Protein AF-A0A662T9W1-F1 (afdb_monomer)

pLDDT: mean 91.09, std 6.05, range [64.94, 98.31]

Sequence (230 aa):
MIGLEDVKIGMHYILTPDGLLYDAREYETDDEGLKSLIRKEVFKEAIDYRESPHIKLLKKLKLADNEPYTDAGHLTYLPRGALILDLLMDYALNVVRRLDALPVHTSIMYDLNIGPIKEHAKLFGQRMYKVKPAKREFILRYAACFGQFALLRRYYLSETDLPLKIFELADSYRYEQRGEIKGLARVRRFYMPDMHVIAKDLQEAMNEFINLYNVIIEEGAKFGWKYYSL

Foldseek 3Di:
DADPVRDDPPFDWDQDPVRDIDRLVPDDDPDPVSVVVSCCPHVVDDDPDDADVVQVVCVVVVQWDDDPVDDWQPIDGGPNNVVVVVVVVVVLVVLCVVVVADEDDFDQKDWCVDPVNVVVCVVPVPFWDWDDDPPTIMTGAAACVVRVVVVVVPDDDDLVCPQHKYWYQDFHAGNDDNVVRGRNVDGGTGGDTDMDTDHPDPVSVVVSVVVVVVSVCVVCVVVVDDDDDD

Mean predicted aligned error: 6.01 Å

Structure (mmCIF, N/CA/C/O backbone):
data_AF-A0A662T9W1-F1
#
_entry.id   AF-A0A662T9W1-F1
#
loop_
_atom_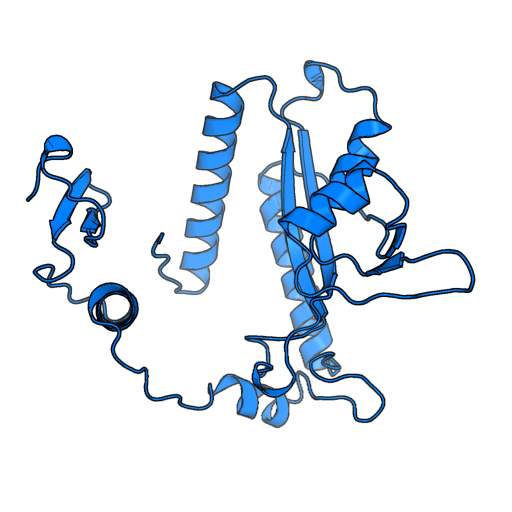site.group_PDB
_atom_site.id
_atom_site.type_symbol
_atom_site.label_atom_id
_atom_site.label_alt_id
_atom_site.label_comp_id
_atom_site.label_asym_id
_atom_site.label_entity_id
_atom_site.label_seq_id
_atom_site.pdbx_PDB_ins_code
_atom_site.Cartn_x
_atom_site.Cartn_y
_atom_site.Cartn_z
_atom_site.occupancy
_atom_site.B_iso_or_equiv
_atom_site.auth_seq_id
_atom_site.auth_comp_id
_atom_site.auth_asym_id
_atom_site.auth_atom_id
_atom_site.pdbx_PDB_model_num
ATOM 1 N N . MET A 1 1 ? 6.298 18.461 29.466 1.00 66.06 1 MET A N 1
ATOM 2 C CA . MET A 1 1 ? 4.883 18.238 29.111 1.00 66.06 1 MET A CA 1
ATOM 3 C C . MET A 1 1 ? 4.312 19.578 28.706 1.00 66.06 1 MET A C 1
ATOM 5 O O . MET A 1 1 ? 4.553 20.544 29.420 1.00 66.06 1 MET A O 1
ATOM 9 N N . ILE A 1 2 ? 3.674 19.640 27.546 1.00 75.25 2 ILE A N 1
ATOM 10 C CA . ILE A 1 2 ? 3.225 20.879 26.902 1.00 75.25 2 ILE A CA 1
ATOM 11 C C . ILE A 1 2 ? 1.699 20.818 26.785 1.00 75.25 2 ILE A C 1
ATOM 13 O O . ILE A 1 2 ? 1.170 19.762 26.437 1.00 75.25 2 ILE A O 1
ATOM 17 N N . GLY A 1 3 ? 0.992 21.906 27.105 1.00 75.19 3 GLY A N 1
ATOM 18 C CA . GLY A 1 3 ? -0.450 22.000 26.854 1.00 75.19 3 GLY A CA 1
ATOM 19 C C . GLY A 1 3 ? -0.741 22.079 25.352 1.00 75.19 3 GLY A C 1
ATOM 20 O O . GLY A 1 3 ? 0.089 22.554 24.579 1.00 75.19 3 GLY A O 1
ATOM 21 N N . LEU A 1 4 ? -1.917 21.634 24.903 1.00 73.75 4 LEU A N 1
ATOM 22 C CA . LEU A 1 4 ? -2.305 21.744 23.483 1.00 73.75 4 LEU A CA 1
ATOM 23 C C . LEU A 1 4 ? -2.363 23.212 23.025 1.00 73.75 4 LEU A C 1
ATOM 25 O O . LEU A 1 4 ? -2.039 23.530 21.883 1.00 73.75 4 LEU A O 1
ATOM 29 N N . GLU A 1 5 ? -2.724 24.107 23.936 1.00 78.81 5 GLU A N 1
A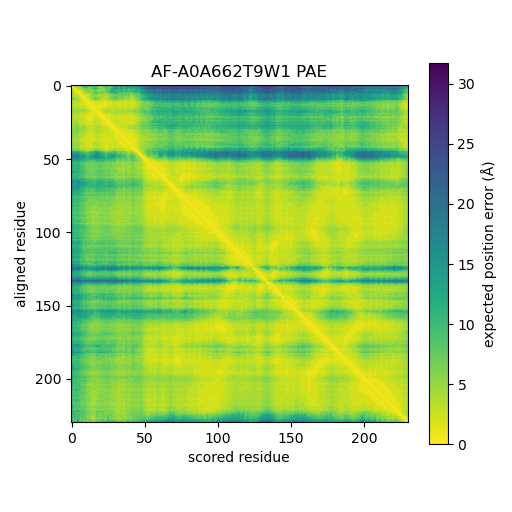TOM 30 C CA . GLU A 1 5 ? -2.716 25.560 23.789 1.00 78.81 5 GLU A CA 1
ATOM 31 C C . GLU A 1 5 ? -1.314 26.167 23.600 1.00 78.81 5 GLU A C 1
ATOM 33 O O . GLU A 1 5 ? -1.192 27.249 23.025 1.00 78.81 5 GLU A O 1
ATOM 38 N N . ASP A 1 6 ? -0.258 25.462 24.013 1.00 80.31 6 ASP A N 1
ATOM 39 C CA . ASP A 1 6 ? 1.137 25.909 23.915 1.00 80.31 6 ASP A CA 1
ATOM 40 C C . ASP A 1 6 ? 1.833 25.415 22.630 1.00 80.31 6 ASP A C 1
ATOM 42 O O . ASP A 1 6 ? 3.029 25.661 22.414 1.00 80.31 6 ASP A O 1
ATOM 46 N N . VAL A 1 7 ? 1.100 24.712 21.758 1.00 85.31 7 VAL A N 1
ATOM 47 C CA . VAL A 1 7 ? 1.609 24.199 20.481 1.00 85.31 7 VAL A CA 1
ATOM 48 C C . VAL A 1 7 ? 1.922 25.352 19.531 1.00 85.31 7 VAL A C 1
ATOM 50 O O . VAL A 1 7 ? 1.064 26.146 19.146 1.00 85.31 7 VAL A O 1
ATOM 53 N N . LYS A 1 8 ? 3.176 25.410 19.086 1.00 86.69 8 LYS A N 1
ATOM 54 C CA . LYS A 1 8 ? 3.671 26.401 18.133 1.00 86.69 8 LYS A CA 1
ATOM 55 C C . LYS A 1 8 ? 3.724 25.806 16.734 1.00 86.69 8 LYS A C 1
ATOM 57 O O . LYS A 1 8 ? 4.324 24.757 16.497 1.00 86.69 8 LYS A O 1
ATOM 62 N N . ILE A 1 9 ? 3.138 26.526 15.782 1.00 84.69 9 ILE A N 1
ATOM 63 C CA . ILE A 1 9 ? 3.178 26.164 14.363 1.00 84.69 9 ILE A CA 1
ATOM 64 C C . ILE A 1 9 ? 4.639 26.106 13.892 1.00 84.69 9 ILE A C 1
ATOM 66 O O . ILE A 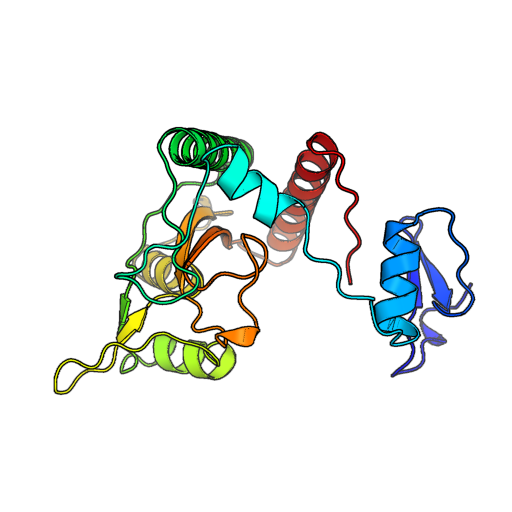1 9 ? 5.424 27.018 14.150 1.00 84.69 9 ILE A O 1
ATOM 70 N N . GLY A 1 10 ? 4.995 25.034 13.183 1.00 84.50 10 GLY A N 1
ATOM 71 C CA . GLY A 1 10 ? 6.345 24.814 12.654 1.00 84.50 10 GLY A CA 1
ATOM 72 C C . GLY A 1 10 ? 7.308 24.110 13.615 1.00 84.50 10 GLY A C 1
ATOM 73 O O . GLY A 1 10 ? 8.461 23.883 13.248 1.00 84.50 10 GLY A O 1
ATOM 74 N N . MET A 1 11 ? 6.857 23.741 14.817 1.00 89.00 11 MET A N 1
ATOM 75 C CA . MET A 1 11 ? 7.597 22.863 15.726 1.00 89.00 11 MET A CA 1
ATOM 76 C C . MET A 1 11 ? 7.122 21.410 15.602 1.00 89.00 11 MET A C 1
ATOM 78 O O . MET A 1 11 ? 6.033 21.142 15.096 1.00 89.00 11 MET A O 1
ATOM 82 N N . HIS A 1 12 ? 7.965 20.474 16.040 1.00 91.69 12 HIS A N 1
ATOM 83 C CA . HIS A 1 12 ? 7.641 19.049 16.074 1.00 91.69 12 HIS A CA 1
ATOM 84 C C . HIS A 1 12 ? 7.395 18.631 17.519 1.00 91.69 12 HIS A C 1
ATOM 86 O O . HIS A 1 12 ? 8.158 19.005 18.410 1.00 91.69 12 HIS A O 1
ATOM 92 N N . TYR A 1 13 ? 6.363 17.823 17.729 1.00 92.94 13 TYR A N 1
ATOM 93 C CA . TYR A 1 13 ? 5.967 17.340 19.043 1.00 92.94 13 TYR A CA 1
ATOM 94 C C . TYR A 1 13 ? 5.806 15.824 19.021 1.00 92.94 13 TYR A C 1
ATOM 96 O O . TYR A 1 13 ? 5.471 15.250 17.986 1.00 92.94 13 TYR A O 1
ATOM 104 N N . ILE A 1 14 ? 6.035 15.186 20.166 1.00 91.38 14 ILE A N 1
ATOM 105 C CA . ILE A 1 14 ? 5.729 13.773 20.388 1.00 91.38 14 ILE A CA 1
ATOM 106 C C . ILE A 1 14 ? 4.477 13.698 21.251 1.00 91.38 14 ILE A C 1
ATOM 108 O O . ILE A 1 14 ? 4.497 14.148 22.396 1.00 91.38 14 ILE A O 1
ATOM 112 N N . LEU A 1 15 ? 3.404 13.138 20.691 1.00 91.12 15 LEU A N 1
ATOM 113 C CA . LEU A 1 15 ? 2.202 12.765 21.428 1.00 91.12 15 LEU A CA 1
ATOM 114 C C . LEU A 1 15 ? 2.298 11.282 21.783 1.00 91.12 15 LEU A C 1
ATOM 116 O O . LEU A 1 15 ? 2.331 10.425 20.897 1.00 91.12 15 LEU A O 1
ATOM 120 N N . THR A 1 16 ? 2.377 10.975 23.069 1.00 88.88 16 THR A N 1
ATOM 121 C CA . THR A 1 16 ? 2.464 9.599 23.555 1.00 88.88 16 THR A CA 1
ATOM 122 C C . THR A 1 16 ? 1.073 8.954 23.661 1.00 88.88 16 THR A C 1
ATOM 124 O O . THR A 1 16 ? 0.064 9.662 23.707 1.00 88.88 16 THR A O 1
ATOM 127 N N . PRO A 1 17 ? 0.975 7.609 23.709 1.00 83.94 17 PRO A N 1
ATOM 128 C CA . PRO A 1 17 ? -0.314 6.911 23.796 1.00 83.94 17 PRO A CA 1
ATOM 129 C C . PRO A 1 17 ? -1.160 7.251 25.033 1.00 83.94 17 PRO A C 1
ATOM 131 O O . PRO A 1 17 ? -2.378 7.117 24.996 1.00 83.94 17 PRO A O 1
ATOM 134 N N . ASP A 1 18 ? -0.533 7.698 26.121 1.00 87.94 18 ASP A N 1
ATOM 135 C CA . ASP A 1 18 ? -1.178 8.202 27.340 1.00 87.94 18 ASP A CA 1
ATOM 136 C C . ASP A 1 18 ? -1.632 9.671 27.229 1.00 87.94 18 ASP A C 1
ATOM 138 O O . ASP A 1 18 ? -2.134 10.244 28.194 1.00 87.94 18 ASP A O 1
ATOM 142 N N . GLY A 1 19 ? -1.506 10.276 26.044 1.00 87.56 19 GLY A N 1
ATOM 143 C CA . GLY A 1 19 ? -2.003 11.616 25.740 1.00 87.56 19 GLY A CA 1
ATOM 144 C C . GLY A 1 19 ? -1.069 12.744 26.174 1.00 87.56 19 GLY A C 1
ATOM 145 O O . GLY A 1 19 ? -1.485 13.901 26.193 1.00 87.56 19 GLY A O 1
ATOM 146 N N . LEU A 1 20 ? 0.183 12.436 26.520 1.00 90.31 20 LEU A N 1
ATOM 147 C CA . LEU A 1 20 ? 1.157 13.441 26.929 1.00 90.31 20 LEU A CA 1
ATOM 148 C C . LEU A 1 20 ? 1.895 14.002 25.715 1.00 90.31 20 LEU A C 1
ATOM 150 O O . LEU A 1 20 ? 2.331 13.271 24.827 1.00 90.31 20 LEU A O 1
ATOM 154 N N . LEU A 1 21 ? 2.057 15.324 25.698 1.00 92.25 21 LEU A N 1
ATOM 155 C CA . LEU A 1 21 ? 2.733 16.036 24.622 1.00 92.25 21 LEU A CA 1
ATOM 156 C C . LEU A 1 21 ? 4.107 16.541 25.078 1.00 92.25 21 LEU A C 1
ATOM 158 O O . LEU A 1 21 ? 4.240 17.185 26.128 1.00 92.25 21 LEU A O 1
ATOM 162 N N . TYR A 1 22 ? 5.127 16.280 24.268 1.00 92.50 22 TYR A N 1
ATOM 163 C CA . TYR A 1 22 ? 6.515 16.672 24.515 1.00 92.50 22 TYR A CA 1
ATOM 164 C C . TYR A 1 22 ? 7.096 17.420 23.315 1.00 92.50 22 TYR A C 1
ATOM 166 O O . TYR A 1 22 ? 6.735 17.128 22.175 1.00 92.50 22 TYR A O 1
ATOM 174 N N . ASP A 1 23 ? 8.023 18.353 23.557 1.00 92.38 23 ASP A N 1
ATOM 175 C CA . ASP A 1 23 ? 8.863 18.890 22.481 1.00 92.38 23 ASP A CA 1
ATOM 176 C C . ASP A 1 23 ? 9.733 17.747 21.951 1.00 92.38 23 ASP A C 1
ATOM 178 O O . ASP A 1 23 ? 10.456 17.097 22.711 1.00 92.38 23 ASP A O 1
ATOM 182 N N . ALA A 1 24 ? 9.664 17.483 20.647 1.00 92.00 24 ALA A N 1
ATOM 183 C CA . ALA A 1 24 ? 10.385 16.368 20.052 1.00 92.00 24 ALA A CA 1
ATOM 184 C C . ALA A 1 24 ? 11.915 16.531 20.112 1.00 92.00 24 ALA A C 1
ATOM 186 O O . ALA A 1 24 ? 12.635 15.550 19.940 1.00 92.00 24 ALA A O 1
ATOM 187 N N . ARG A 1 25 ? 12.425 17.744 20.359 1.00 90.56 25 ARG A N 1
ATOM 188 C CA . ARG A 1 25 ? 13.862 18.015 20.537 1.00 90.56 25 ARG A CA 1
ATOM 189 C C . ARG A 1 25 ? 14.380 17.635 21.918 1.00 90.56 25 ARG A C 1
ATOM 191 O O . ARG A 1 25 ? 15.576 17.409 22.060 1.00 90.56 25 ARG A O 1
ATOM 198 N N . GLU A 1 26 ? 13.495 17.594 22.907 1.00 91.88 26 GLU A N 1
ATOM 199 C CA . GLU A 1 26 ? 13.811 17.286 24.307 1.00 91.88 26 GLU A CA 1
ATOM 200 C C . GLU A 1 26 ? 13.346 15.877 24.702 1.00 91.88 26 GLU A C 1
ATOM 202 O O . GLU A 1 26 ? 13.566 15.433 25.826 1.00 91.88 26 GLU A O 1
ATOM 207 N N . TYR A 1 27 ? 12.677 15.168 23.789 1.00 92.00 27 TYR A N 1
ATOM 208 C CA . TYR A 1 27 ? 12.129 13.849 24.054 1.00 92.00 27 TYR A CA 1
ATOM 209 C C . TYR A 1 27 ? 13.207 12.764 23.969 1.00 92.00 27 TYR A C 1
ATOM 211 O O . TYR A 1 27 ? 13.706 12.436 22.889 1.00 92.00 27 TYR A O 1
ATOM 219 N N . GLU A 1 28 ? 13.529 12.168 25.115 1.00 90.25 28 GLU A N 1
ATOM 220 C CA . GLU A 1 28 ? 14.423 11.017 25.212 1.00 90.25 28 GLU A CA 1
ATOM 221 C C . GLU A 1 28 ? 13.630 9.705 25.201 1.00 90.25 28 GLU A C 1
ATOM 223 O O . GLU A 1 28 ? 12.598 9.561 25.856 1.00 90.25 28 GLU A O 1
ATOM 228 N N . THR A 1 29 ? 14.112 8.720 24.445 1.00 89.12 29 THR A N 1
ATOM 229 C CA . THR A 1 29 ? 13.488 7.396 24.353 1.00 89.12 29 THR A CA 1
ATOM 230 C C . THR A 1 29 ? 14.532 6.325 24.091 1.00 89.12 29 THR A C 1
ATOM 232 O O . THR A 1 29 ? 15.453 6.534 23.307 1.00 89.12 29 THR A O 1
ATOM 235 N N . ASP A 1 30 ? 14.382 5.148 24.691 1.00 90.94 30 ASP A N 1
ATOM 236 C CA . ASP A 1 30 ? 15.238 3.994 24.390 1.00 90.94 30 ASP A CA 1
ATOM 237 C C . ASP A 1 30 ? 14.867 3.302 23.073 1.00 90.94 30 ASP A C 1
ATOM 239 O O . ASP A 1 30 ? 15.587 2.424 22.597 1.00 90.94 30 ASP A O 1
ATOM 243 N N . ASP A 1 31 ? 13.765 3.710 22.446 1.00 89.81 31 ASP A N 1
ATOM 244 C CA . ASP A 1 31 ? 13.329 3.148 21.182 1.00 89.81 31 ASP A CA 1
ATOM 245 C C . ASP A 1 31 ? 14.152 3.702 20.006 1.00 89.81 31 ASP A C 1
ATOM 247 O O . ASP A 1 31 ? 13.990 4.843 19.571 1.00 89.81 31 ASP A O 1
ATOM 251 N N . GLU A 1 32 ? 15.038 2.866 19.462 1.00 88.12 32 GLU A N 1
ATOM 252 C CA . GLU A 1 32 ? 15.902 3.224 18.333 1.00 88.12 32 GLU A CA 1
ATOM 253 C C . GLU A 1 32 ? 15.128 3.609 17.060 1.00 88.12 32 GLU A C 1
ATOM 255 O O . GLU A 1 32 ? 15.604 4.437 16.275 1.00 88.12 32 GLU A O 1
ATOM 260 N N . GLY A 1 33 ? 13.926 3.059 16.857 1.00 86.62 33 GLY A N 1
ATOM 261 C CA . GLY A 1 33 ? 13.055 3.421 15.741 1.00 86.62 33 GLY A CA 1
ATOM 262 C C . GLY A 1 33 ? 12.557 4.857 15.876 1.00 86.62 33 GLY A C 1
ATOM 263 O O . GLY A 1 33 ? 12.720 5.660 14.953 1.00 86.62 33 GLY A O 1
ATOM 264 N N . LEU A 1 34 ? 12.043 5.206 17.057 1.00 89.56 34 LEU A N 1
ATOM 265 C CA . LEU A 1 34 ? 11.575 6.560 17.351 1.00 89.56 34 LEU A CA 1
ATOM 266 C C . LEU A 1 34 ? 12.729 7.572 17.380 1.00 89.56 34 LEU A C 1
ATOM 268 O O . LEU A 1 34 ? 12.621 8.634 16.770 1.00 89.56 34 LEU A O 1
ATOM 272 N N . LYS A 1 35 ? 13.877 7.225 17.974 1.00 90.56 35 LYS A N 1
ATOM 273 C CA . LYS A 1 35 ? 15.112 8.030 17.893 1.00 90.56 35 LYS A CA 1
ATOM 274 C C . LYS A 1 35 ? 15.518 8.315 16.452 1.00 90.56 35 LYS A C 1
ATOM 276 O O . LYS A 1 35 ? 15.898 9.437 16.119 1.00 90.56 35 LYS A O 1
ATOM 281 N N . SER A 1 36 ? 15.489 7.305 15.579 1.00 88.19 36 SER A N 1
ATOM 282 C CA . SER A 1 36 ? 15.814 7.496 14.162 1.00 88.19 36 SER A CA 1
ATOM 283 C C . SER A 1 36 ? 14.809 8.413 13.470 1.00 88.19 36 SER A C 1
ATOM 285 O O . SER A 1 36 ? 15.206 9.203 12.613 1.00 88.19 36 SER A O 1
ATOM 287 N N . LEU A 1 37 ? 13.528 8.318 13.828 1.00 89.31 37 LEU A N 1
ATOM 288 C CA . LEU A 1 37 ? 12.480 9.175 13.286 1.00 89.31 37 LEU A CA 1
ATOM 289 C C . LEU A 1 37 ? 12.672 10.629 13.728 1.00 89.31 37 LEU A 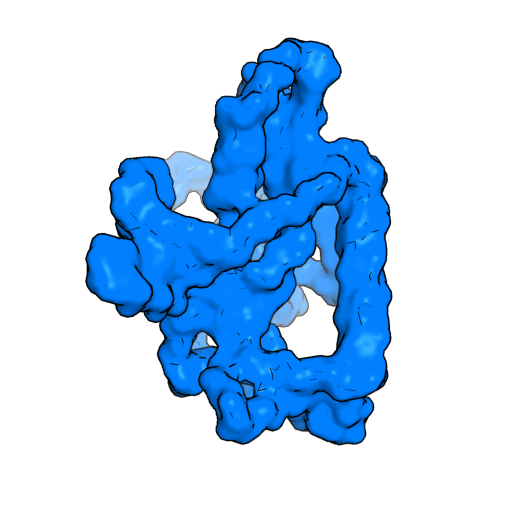C 1
ATOM 291 O O . LEU A 1 37 ? 12.651 11.521 12.886 1.00 89.31 37 LEU A O 1
ATOM 295 N N . ILE A 1 38 ? 12.952 10.857 15.014 1.00 91.56 38 ILE A N 1
ATOM 296 C CA . ILE A 1 38 ? 13.229 12.179 15.588 1.00 91.56 38 ILE A CA 1
ATOM 297 C C . ILE A 1 38 ? 14.447 12.818 14.911 1.00 91.56 38 ILE A C 1
ATOM 299 O O . ILE A 1 38 ? 14.347 13.924 14.381 1.00 91.56 38 ILE A O 1
ATOM 303 N N . ARG A 1 39 ? 15.583 12.112 14.833 1.00 90.94 39 ARG A N 1
ATOM 304 C CA . ARG A 1 39 ? 16.794 12.601 14.139 1.00 90.94 39 ARG A CA 1
ATOM 305 C C . ARG A 1 39 ? 16.515 13.037 12.705 1.00 90.94 39 ARG A C 1
ATOM 307 O O . ARG A 1 39 ? 16.945 14.106 12.269 1.00 90.94 39 ARG A O 1
ATOM 314 N N . LYS A 1 40 ? 15.736 12.239 11.979 1.00 89.38 40 LYS A N 1
ATOM 315 C CA . LYS A 1 40 ? 15.401 12.516 10.584 1.00 89.38 40 LYS A CA 1
ATOM 316 C C . LYS A 1 40 ? 14.392 13.656 10.429 1.00 89.38 40 LYS A C 1
ATOM 318 O O . LYS A 1 40 ? 14.613 14.553 9.623 1.00 89.38 40 LYS A O 1
ATOM 323 N N . GLU A 1 41 ? 13.270 13.621 11.138 1.00 90.19 41 GLU A N 1
ATOM 324 C CA . GLU A 1 41 ? 12.160 14.549 10.903 1.00 90.19 41 GLU A CA 1
ATOM 325 C C . GLU A 1 41 ? 12.326 15.864 11.675 1.00 90.19 41 GLU A C 1
ATOM 327 O O . GLU A 1 41 ? 12.057 16.926 11.112 1.00 90.19 41 GLU A O 1
ATOM 332 N N . VAL A 1 42 ? 12.858 15.827 12.899 1.00 91.62 42 VAL A N 1
ATOM 333 C CA . VAL A 1 42 ? 13.036 17.010 13.761 1.00 91.62 42 VAL A CA 1
ATOM 334 C C . VAL A 1 42 ? 14.355 17.717 13.472 1.00 91.62 42 VAL A C 1
ATOM 336 O O . VAL A 1 42 ? 14.374 18.935 13.284 1.00 91.62 42 VAL A O 1
ATOM 339 N N . PHE A 1 43 ? 15.452 16.959 13.418 1.00 91.25 43 PHE A N 1
ATOM 340 C CA . PHE A 1 43 ? 16.805 17.507 13.267 1.00 91.25 43 PHE A CA 1
ATOM 341 C C . PHE A 1 43 ? 17.301 17.528 11.815 1.00 91.25 43 PHE A C 1
ATOM 343 O O . PHE A 1 43 ? 18.340 18.121 11.533 1.00 91.25 43 PHE A O 1
ATOM 350 N N . LYS A 1 44 ? 16.544 16.933 10.878 1.00 90.50 44 LYS A N 1
ATOM 351 C CA . LYS A 1 44 ? 16.896 16.833 9.449 1.00 90.50 44 LYS A CA 1
ATOM 352 C C . LYS A 1 44 ? 18.286 16.233 9.221 1.00 90.50 44 LYS A C 1
ATOM 354 O O . LYS A 1 44 ? 18.954 16.557 8.239 1.00 90.50 44 LYS A O 1
ATOM 359 N N . GLU A 1 45 ? 18.710 15.340 10.115 1.00 90.25 45 GLU A N 1
ATOM 360 C CA . GLU A 1 45 ? 19.978 14.639 9.972 1.00 90.25 45 GLU A CA 1
ATOM 361 C C . GLU A 1 45 ? 19.965 13.787 8.702 1.00 90.25 45 GLU A C 1
ATOM 363 O O . GLU A 1 45 ? 19.010 13.057 8.408 1.00 90.25 45 GLU A O 1
ATOM 368 N N . ALA A 1 46 ? 21.050 13.879 7.935 1.00 77.75 46 ALA A N 1
ATOM 369 C CA . ALA A 1 46 ? 21.237 13.029 6.777 1.00 77.75 46 ALA A CA 1
ATOM 370 C C . ALA A 1 46 ? 21.387 11.577 7.247 1.00 77.75 46 ALA A C 1
ATOM 372 O O . ALA A 1 46 ? 22.311 11.236 7.983 1.00 77.75 46 ALA A O 1
ATOM 373 N N . ILE A 1 47 ? 20.484 10.709 6.798 1.00 69.94 47 ILE A N 1
ATOM 374 C CA . ILE A 1 47 ? 20.619 9.273 7.030 1.00 69.94 47 ILE A CA 1
ATOM 375 C C . ILE A 1 47 ? 21.719 8.762 6.100 1.00 69.94 47 ILE A C 1
ATOM 377 O O . ILE A 1 47 ? 21.586 8.869 4.878 1.00 69.94 47 ILE A O 1
ATOM 381 N N . ASP A 1 48 ? 22.779 8.188 6.675 1.00 67.50 48 ASP A N 1
ATOM 382 C CA . ASP A 1 48 ? 23.794 7.437 5.932 1.00 67.50 48 ASP A CA 1
ATOM 383 C C . ASP A 1 48 ? 23.096 6.321 5.142 1.00 67.50 48 ASP A C 1
ATOM 385 O O . ASP A 1 48 ? 22.595 5.341 5.706 1.00 67.50 48 ASP A O 1
ATOM 389 N N . TYR A 1 49 ? 22.968 6.514 3.828 1.00 66.44 49 TYR A N 1
ATOM 390 C CA . TYR A 1 49 ? 22.245 5.57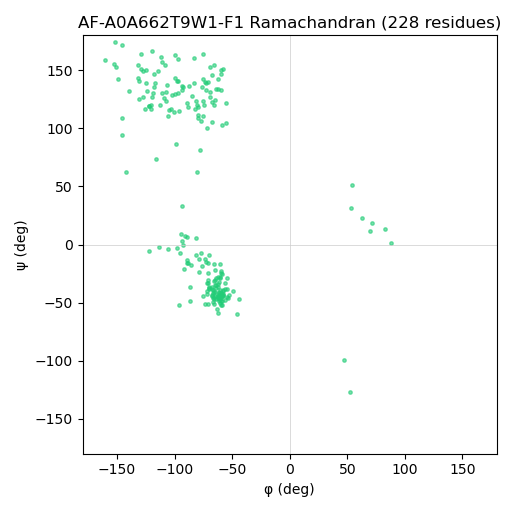8 2.985 1.00 66.44 49 TYR A CA 1
ATOM 391 C C . TYR A 1 49 ? 23.067 4.303 2.838 1.00 66.44 49 TYR A C 1
ATOM 393 O O . TYR A 1 49 ? 23.975 4.204 2.013 1.00 66.44 49 TYR A O 1
ATOM 401 N N . ARG A 1 50 ? 22.691 3.286 3.608 1.00 76.88 50 ARG A N 1
ATOM 402 C CA . ARG A 1 50 ? 23.180 1.925 3.420 1.00 76.88 50 ARG A CA 1
ATOM 403 C C . ARG A 1 50 ? 22.211 1.168 2.533 1.00 76.88 50 ARG A C 1
ATOM 405 O O . ARG A 1 50 ? 20.996 1.208 2.738 1.00 76.88 50 ARG A O 1
ATOM 412 N N . GLU A 1 51 ? 22.755 0.467 1.542 1.00 81.31 51 GLU A N 1
ATOM 413 C CA . GLU A 1 51 ? 21.957 -0.434 0.719 1.00 81.31 51 GLU A CA 1
ATOM 414 C C . GLU A 1 51 ? 21.254 -1.440 1.635 1.00 81.31 51 GLU A C 1
ATOM 416 O O . GLU A 1 51 ? 21.894 -2.151 2.414 1.00 81.31 51 GLU A O 1
ATOM 421 N N . SER A 1 52 ? 19.923 -1.472 1.568 1.00 85.69 52 SER A N 1
ATOM 422 C CA . SER A 1 52 ? 19.154 -2.330 2.455 1.00 85.69 52 SER A CA 1
ATOM 423 C C . SER A 1 52 ? 1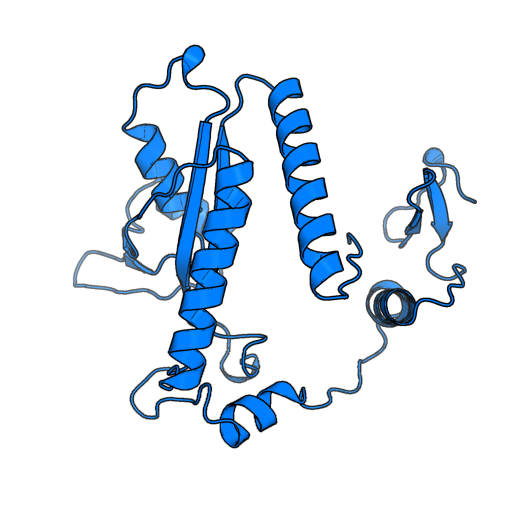9.478 -3.806 2.170 1.00 85.69 52 SER A C 1
ATOM 425 O O . SER A 1 52 ? 19.465 -4.212 1.001 1.00 85.69 52 SER A O 1
ATOM 427 N N . PRO A 1 53 ? 19.720 -4.639 3.204 1.00 91.81 53 PRO A N 1
ATOM 428 C CA . PRO A 1 53 ? 20.127 -6.034 3.027 1.00 91.81 53 PRO A CA 1
ATOM 429 C C . PRO A 1 53 ? 19.186 -6.854 2.140 1.00 91.81 53 PRO A C 1
ATOM 431 O O . PRO A 1 53 ? 19.635 -7.777 1.456 1.00 91.81 53 PRO A O 1
ATOM 434 N N . HIS A 1 54 ? 17.895 -6.498 2.107 1.00 93.31 54 HIS A N 1
ATOM 435 C CA . HIS A 1 54 ? 16.900 -7.191 1.292 1.00 93.31 54 HIS A CA 1
ATOM 436 C C . HIS A 1 54 ? 17.279 -7.219 -0.195 1.00 93.31 54 HIS A C 1
ATOM 438 O O . HIS A 1 54 ? 17.037 -8.227 -0.846 1.00 93.31 54 HIS A O 1
ATOM 444 N N . ILE A 1 55 ? 17.944 -6.185 -0.725 1.00 92.38 55 ILE A N 1
ATOM 445 C CA . ILE A 1 55 ? 18.337 -6.119 -2.143 1.00 92.38 55 ILE A CA 1
ATOM 446 C C . ILE A 1 55 ? 19.271 -7.282 -2.499 1.00 92.38 55 ILE A C 1
ATOM 448 O O . ILE A 1 55 ? 19.066 -7.980 -3.494 1.00 92.38 55 ILE A O 1
ATOM 452 N N . LYS A 1 56 ? 20.262 -7.550 -1.642 1.00 93.31 56 LYS A N 1
ATOM 453 C CA . LYS A 1 56 ? 21.184 -8.683 -1.809 1.00 93.31 56 LYS A CA 1
ATOM 454 C C . LYS A 1 56 ? 20.479 -10.019 -1.576 1.00 93.31 56 LYS A C 1
ATOM 456 O O . LYS A 1 56 ? 20.757 -10.992 -2.280 1.00 93.31 56 LYS A O 1
ATOM 461 N N . LEU A 1 57 ? 19.563 -10.075 -0.607 1.00 95.94 57 LEU A N 1
ATOM 462 C CA . LEU A 1 57 ? 18.818 -11.291 -0.275 1.00 95.94 57 LEU A CA 1
ATOM 463 C C . LEU A 1 57 ? 17.869 -11.728 -1.392 1.00 95.94 57 LEU A C 1
ATOM 465 O O . LEU A 1 57 ? 17.812 -12.923 -1.670 1.00 95.94 57 LEU A O 1
ATOM 469 N N . LEU A 1 58 ? 17.194 -10.796 -2.073 1.00 95.69 58 LEU A N 1
ATOM 470 C CA . LEU A 1 58 ? 16.307 -11.102 -3.202 1.00 95.69 58 LEU A CA 1
ATOM 471 C C . LEU A 1 58 ? 17.023 -11.929 -4.273 1.00 95.69 58 LEU A C 1
ATOM 473 O O . LEU A 1 58 ? 16.511 -12.968 -4.692 1.00 95.69 58 LEU A O 1
ATOM 477 N N . LYS A 1 59 ? 18.247 -11.522 -4.632 1.00 93.12 59 LYS A N 1
ATOM 478 C CA . LYS A 1 59 ? 19.097 -12.236 -5.592 1.00 93.12 59 LYS A CA 1
ATOM 479 C C . LYS A 1 59 ? 19.633 -13.544 -5.023 1.00 93.12 59 LYS A C 1
ATOM 481 O O . LYS A 1 59 ? 19.474 -14.597 -5.638 1.00 93.12 59 LYS A O 1
ATOM 486 N N . LYS A 1 60 ? 20.232 -13.502 -3.825 1.00 96.62 60 LYS A N 1
ATOM 487 C CA . LYS A 1 60 ? 20.848 -14.678 -3.182 1.00 96.62 60 LYS A CA 1
ATOM 488 C C . LYS A 1 60 ? 19.850 -15.824 -2.992 1.00 96.62 60 LYS A C 1
ATOM 490 O O . LYS A 1 60 ? 20.205 -16.984 -3.181 1.00 96.62 60 LYS A O 1
ATOM 495 N N . LEU A 1 61 ? 18.614 -15.500 -2.619 1.00 97.44 61 LEU A N 1
ATOM 496 C CA . LEU A 1 61 ? 17.553 -16.468 -2.344 1.00 97.44 61 LEU A CA 1
ATOM 497 C C . LEU A 1 61 ? 16.677 -16.775 -3.567 1.00 97.44 61 LEU A C 1
ATOM 499 O O . LEU A 1 61 ? 15.780 -17.612 -3.461 1.00 97.44 61 LEU A O 1
ATOM 503 N N . LYS A 1 62 ? 16.954 -16.151 -4.722 1.00 96.62 62 LYS A N 1
ATOM 504 C CA . LYS A 1 62 ? 16.181 -16.296 -5.964 1.00 96.62 62 LYS A CA 1
ATOM 505 C C . LYS A 1 62 ? 14.689 -16.009 -5.742 1.00 96.62 62 LYS A C 1
ATOM 507 O O . LYS A 1 62 ? 13.839 -16.831 -6.080 1.00 96.62 62 LYS A O 1
ATOM 512 N N . LEU A 1 63 ? 14.388 -14.864 -5.129 1.00 97.62 63 LEU A N 1
ATOM 513 C CA . LEU A 1 63 ? 13.017 -14.433 -4.835 1.00 97.62 63 LEU A CA 1
ATOM 514 C C . LEU A 1 63 ? 12.485 -13.489 -5.910 1.00 97.62 63 LEU A C 1
ATOM 516 O O . LEU A 1 63 ? 11.428 -13.742 -6.474 1.00 97.62 63 LEU A O 1
ATOM 520 N N . ALA A 1 64 ? 13.226 -12.432 -6.227 1.00 96.25 64 ALA A N 1
ATOM 521 C CA . ALA A 1 64 ? 12.873 -11.512 -7.297 1.00 96.25 64 ALA A CA 1
ATOM 522 C C . ALA A 1 64 ? 14.130 -10.885 -7.902 1.00 96.25 64 ALA A C 1
ATOM 524 O O . ALA A 1 64 ? 15.148 -10.749 -7.216 1.00 96.25 64 ALA A O 1
ATOM 525 N N . ASP A 1 65 ? 14.052 -10.489 -9.168 1.00 92.94 65 ASP A N 1
ATOM 526 C CA . ASP A 1 65 ? 15.104 -9.731 -9.843 1.00 92.94 65 ASP A CA 1
ATOM 527 C C . ASP A 1 65 ? 14.511 -8.742 -10.855 1.00 92.94 65 ASP A C 1
ATOM 529 O O . ASP A 1 65 ? 13.307 -8.731 -11.119 1.00 92.94 65 ASP A O 1
ATOM 533 N N . ASN A 1 66 ? 15.361 -7.878 -11.398 1.00 90.75 66 ASN A N 1
ATOM 534 C CA . ASN A 1 66 ? 14.998 -6.987 -12.491 1.00 90.75 66 ASN A CA 1
ATOM 535 C C . ASN A 1 66 ? 14.921 -7.769 -13.806 1.00 90.75 66 ASN A C 1
ATOM 537 O O . ASN A 1 66 ? 15.770 -8.618 -14.073 1.00 90.75 66 ASN A O 1
ATOM 541 N N . GLU A 1 67 ? 13.955 -7.418 -14.649 1.00 89.56 67 GLU A N 1
ATOM 542 C CA . GLU A 1 67 ? 13.808 -7.974 -15.992 1.00 89.56 67 GLU A CA 1
ATOM 543 C C . GLU A 1 67 ? 14.367 -6.988 -17.036 1.00 89.56 67 GLU A C 1
ATOM 545 O O . GLU A 1 67 ? 13.803 -5.897 -17.187 1.00 89.56 67 GLU A O 1
ATOM 550 N N . PRO A 1 68 ? 15.466 -7.317 -17.752 1.00 89.56 68 PRO A N 1
ATOM 551 C CA . PRO A 1 68 ? 16.110 -6.409 -18.707 1.00 89.56 68 PRO A CA 1
ATOM 552 C C . PRO A 1 68 ? 15.205 -5.946 -19.853 1.00 89.56 68 PRO A C 1
ATOM 554 O O . PRO A 1 68 ? 15.472 -4.895 -20.437 1.00 89.56 68 PRO A O 1
ATOM 557 N N . TYR A 1 69 ? 14.146 -6.692 -20.176 1.00 93.62 69 TYR A N 1
ATOM 558 C CA . TYR A 1 69 ? 13.191 -6.322 -21.225 1.00 93.62 69 TYR A CA 1
ATOM 559 C C . TYR A 1 69 ? 12.021 -5.459 -20.731 1.00 93.62 69 TYR A C 1
ATOM 561 O O . TYR A 1 69 ? 11.098 -5.179 -21.496 1.00 93.62 69 TYR A O 1
ATOM 569 N N . THR A 1 70 ? 12.040 -5.027 -19.469 1.00 90.38 70 THR A N 1
ATOM 570 C CA . THR A 1 70 ? 10.982 -4.205 -18.867 1.00 90.38 70 THR A CA 1
ATOM 571 C C . THR A 1 70 ? 11.507 -2.859 -18.391 1.00 90.38 70 THR A C 1
ATOM 573 O O . THR A 1 70 ? 12.711 -2.615 -18.299 1.00 90.38 70 THR A O 1
ATOM 576 N N . ASP A 1 71 ? 10.577 -1.957 -18.091 1.00 91.12 71 ASP A N 1
ATOM 577 C CA . ASP A 1 71 ? 10.917 -0.713 -17.422 1.00 91.12 71 ASP A CA 1
ATOM 578 C C . ASP A 1 71 ? 11.427 -0.971 -15.990 1.00 91.12 71 ASP A C 1
ATOM 580 O O . ASP A 1 71 ? 11.098 -1.971 -15.351 1.00 91.12 71 ASP A O 1
ATOM 584 N N . ALA A 1 72 ? 12.236 -0.055 -15.457 1.00 91.94 72 ALA A N 1
ATOM 585 C CA . ALA A 1 72 ? 12.825 -0.215 -14.132 1.00 91.94 72 ALA A CA 1
ATOM 586 C C . ALA A 1 72 ? 11.742 -0.354 -13.044 1.00 91.94 72 ALA A C 1
ATOM 588 O O . ALA A 1 72 ? 10.654 0.201 -13.157 1.00 91.94 72 ALA A O 1
ATOM 589 N N . GLY A 1 73 ? 12.028 -1.070 -11.955 1.00 92.50 73 GLY A N 1
ATOM 590 C CA . GLY A 1 73 ? 11.085 -1.194 -10.837 1.00 92.50 73 GLY A CA 1
ATOM 591 C C . GLY A 1 73 ? 9.835 -2.033 -11.135 1.00 92.50 73 GLY A C 1
ATOM 592 O O . GLY A 1 73 ? 8.909 -2.006 -10.326 1.00 92.50 73 GLY A O 1
ATOM 593 N N . HIS A 1 74 ? 9.802 -2.765 -12.252 1.00 94.88 74 HIS A N 1
ATOM 594 C CA . HIS A 1 74 ? 8.881 -3.877 -12.500 1.00 94.88 74 HIS A CA 1
ATOM 595 C C . HIS A 1 74 ? 9.625 -5.178 -12.207 1.00 94.88 74 HIS A C 1
ATOM 597 O O . HIS A 1 74 ? 10.271 -5.753 -13.076 1.00 94.88 74 HIS A O 1
ATOM 603 N N . LEU A 1 75 ? 9.617 -5.599 -10.943 1.00 94.00 75 LEU A N 1
ATOM 604 C CA . LEU A 1 75 ? 10.354 -6.794 -10.539 1.00 94.00 75 LEU A CA 1
ATOM 605 C C . LEU A 1 75 ? 9.670 -8.063 -11.053 1.00 94.00 75 LEU A C 1
ATOM 607 O O . LEU A 1 75 ? 8.451 -8.215 -10.942 1.00 94.00 75 LEU A O 1
ATOM 611 N N . THR A 1 76 ? 10.481 -9.002 -11.529 1.00 94.88 76 THR A N 1
ATOM 612 C CA . THR A 1 76 ? 10.049 -10.367 -11.812 1.00 94.88 76 THR A CA 1
ATOM 613 C C . THR A 1 76 ? 10.215 -11.204 -10.558 1.00 94.88 76 THR A C 1
ATOM 615 O O . THR A 1 76 ? 11.328 -11.392 -10.064 1.00 94.88 76 THR A O 1
ATOM 618 N N . TYR A 1 77 ? 9.103 -11.729 -10.049 1.00 96.31 77 TYR A N 1
ATOM 619 C CA . TYR A 1 77 ? 9.107 -12.692 -8.955 1.00 96.31 77 TYR A CA 1
ATOM 620 C C . TYR A 1 77 ? 9.447 -14.080 -9.507 1.00 96.31 77 TYR A C 1
ATOM 622 O O . TYR A 1 77 ? 8.737 -14.632 -10.344 1.00 96.31 77 TYR A O 1
ATOM 630 N N . LEU A 1 78 ? 10.561 -14.639 -9.043 1.00 96.88 78 LEU A N 1
ATOM 631 C CA . LEU A 1 78 ? 11.003 -15.997 -9.364 1.00 96.88 78 LEU A CA 1
ATOM 632 C C . LEU A 1 78 ? 10.149 -17.016 -8.586 1.00 96.88 78 LEU A C 1
ATOM 634 O O . LEU A 1 78 ? 9.537 -16.627 -7.595 1.00 96.88 78 LEU A O 1
ATOM 638 N N . PRO A 1 79 ? 10.129 -18.321 -8.933 1.00 98.00 79 PRO A N 1
ATOM 639 C CA . PRO A 1 79 ? 9.149 -19.272 -8.389 1.00 98.00 79 PRO A CA 1
ATOM 640 C C . PRO A 1 79 ? 8.983 -19.262 -6.859 1.00 98.00 79 PRO A C 1
ATOM 642 O O . PRO A 1 79 ? 7.868 -19.326 -6.355 1.00 98.00 79 PRO A O 1
ATOM 645 N N . ARG A 1 80 ? 10.081 -19.121 -6.103 1.00 97.94 80 ARG A N 1
ATOM 646 C CA . ARG A 1 80 ? 10.028 -19.022 -4.634 1.00 97.94 80 ARG A CA 1
ATOM 647 C C . ARG A 1 80 ? 9.464 -17.692 -4.143 1.00 97.94 80 ARG A C 1
ATOM 649 O O . ARG A 1 80 ? 8.727 -17.676 -3.167 1.00 97.94 80 ARG A O 1
ATOM 656 N N . GLY A 1 81 ? 9.822 -16.586 -4.790 1.00 97.69 81 GLY A N 1
ATOM 657 C CA . GLY A 1 81 ? 9.278 -15.276 -4.443 1.00 97.69 81 GLY A CA 1
ATOM 658 C C . GLY A 1 81 ? 7.823 -15.119 -4.866 1.00 97.69 81 GLY A C 1
ATOM 659 O O . GLY A 1 81 ? 7.074 -14.484 -4.139 1.00 97.69 81 GLY A O 1
ATOM 660 N N . ALA A 1 82 ? 7.420 -15.734 -5.980 1.00 97.75 82 ALA A N 1
ATOM 661 C CA . ALA A 1 82 ? 6.027 -15.799 -6.411 1.00 97.75 82 ALA A CA 1
ATOM 662 C C . ALA A 1 82 ? 5.176 -16.532 -5.366 1.00 97.75 82 ALA A C 1
ATOM 664 O O . ALA A 1 82 ? 4.208 -15.965 -4.883 1.00 97.75 82 ALA A O 1
ATOM 665 N N . LEU A 1 83 ? 5.621 -17.705 -4.895 1.00 98.31 83 LEU A N 1
ATOM 666 C CA . LEU A 1 83 ? 4.942 -18.419 -3.808 1.00 98.31 83 LEU A CA 1
ATOM 667 C C . LEU A 1 83 ? 4.828 -17.575 -2.527 1.00 98.31 83 LEU A C 1
ATOM 669 O O . LEU A 1 83 ? 3.783 -17.566 -1.887 1.00 98.31 83 LEU A O 1
ATOM 673 N N . ILE A 1 84 ? 5.892 -16.864 -2.136 1.00 97.44 84 ILE A N 1
ATOM 674 C CA . ILE A 1 84 ? 5.841 -15.966 -0.970 1.00 97.44 84 ILE A CA 1
ATOM 675 C C . ILE A 1 84 ? 4.829 -14.840 -1.198 1.00 97.44 84 ILE A C 1
ATOM 677 O O . ILE A 1 84 ? 4.069 -14.524 -0.287 1.00 97.44 84 ILE A O 1
ATOM 681 N N . LEU A 1 85 ? 4.819 -14.232 -2.386 1.00 96.44 85 LEU A N 1
ATOM 682 C CA . LEU A 1 85 ? 3.877 -13.173 -2.729 1.00 96.44 85 LEU A CA 1
ATOM 683 C C . LEU A 1 85 ? 2.432 -13.681 -2.660 1.00 96.44 85 LEU A C 1
ATOM 685 O O . LEU A 1 85 ? 1.619 -13.030 -2.013 1.00 96.44 85 LEU A O 1
ATOM 689 N N . ASP A 1 86 ? 2.140 -14.848 -3.233 1.00 97.31 86 ASP A N 1
ATOM 690 C CA . ASP A 1 86 ? 0.806 -15.457 -3.204 1.00 97.31 86 ASP A CA 1
ATOM 691 C C . ASP A 1 86 ? 0.351 -15.727 -1.762 1.00 97.31 86 ASP A C 1
ATOM 693 O O . ASP A 1 86 ? -0.741 -15.326 -1.366 1.00 97.31 86 ASP A O 1
ATOM 697 N N . LEU A 1 87 ? 1.225 -16.296 -0.923 1.00 97.94 87 LEU A N 1
ATOM 698 C CA . LEU A 1 87 ? 0.927 -16.529 0.496 1.00 97.94 87 LEU A CA 1
ATOM 699 C C . LEU A 1 87 ? 0.683 -15.226 1.272 1.00 97.94 87 LEU A C 1
ATOM 701 O O . LEU A 1 87 ? -0.166 -15.187 2.161 1.00 97.94 87 LEU A O 1
ATOM 705 N N . LEU A 1 88 ? 1.412 -14.151 0.954 1.00 96.25 88 LEU A N 1
ATOM 706 C CA . LEU A 1 88 ? 1.192 -12.830 1.554 1.00 96.25 88 LEU A CA 1
ATOM 707 C C . LEU A 1 88 ? -0.118 -12.193 1.071 1.00 96.25 88 LEU A C 1
ATOM 709 O O . LEU A 1 88 ? -0.803 -11.537 1.856 1.00 96.25 88 LEU A O 1
ATOM 713 N N . MET A 1 89 ? -0.480 -12.390 -0.196 1.00 96.06 89 MET A N 1
ATOM 714 C CA . MET A 1 89 ? -1.753 -11.944 -0.760 1.00 96.06 89 MET A CA 1
ATOM 715 C C . MET A 1 89 ? -2.929 -12.669 -0.092 1.00 96.06 89 MET A C 1
ATOM 717 O O . MET A 1 89 ? -3.864 -12.018 0.379 1.00 96.06 89 MET A O 1
ATOM 721 N N . ASP A 1 90 ? -2.840 -13.990 0.057 1.00 96.69 90 ASP A N 1
ATOM 722 C CA . ASP A 1 90 ? -3.827 -14.792 0.786 1.00 96.69 90 ASP A CA 1
ATOM 723 C C . ASP A 1 90 ? -3.919 -14.376 2.256 1.00 96.69 90 ASP A C 1
ATOM 725 O O . ASP A 1 90 ? -5.013 -14.264 2.816 1.00 96.69 90 ASP A O 1
ATOM 729 N N . TYR A 1 91 ? -2.779 -14.102 2.892 1.00 96.31 91 TYR A N 1
ATOM 730 C CA . TYR A 1 91 ? -2.738 -13.597 4.259 1.00 96.31 91 TYR A CA 1
ATOM 731 C C . TYR A 1 91 ? -3.494 -12.274 4.397 1.00 96.31 91 TYR A C 1
ATOM 733 O O . TYR A 1 91 ? -4.380 -12.165 5.244 1.00 96.31 91 TYR A O 1
ATOM 741 N N . ALA A 1 92 ? -3.191 -11.290 3.546 1.00 95.88 92 ALA A N 1
ATOM 742 C CA . ALA A 1 92 ? -3.849 -9.987 3.562 1.00 95.88 92 ALA A CA 1
ATOM 743 C C . ALA A 1 92 ? -5.362 -10.115 3.340 1.00 95.88 92 ALA A C 1
ATOM 745 O O . ALA A 1 92 ? -6.142 -9.500 4.067 1.00 95.88 92 ALA A O 1
ATOM 746 N N . LEU A 1 93 ? -5.787 -10.973 2.406 1.00 95.69 93 LEU A N 1
ATOM 747 C CA . LEU A 1 93 ? -7.202 -11.261 2.184 1.00 95.69 93 LEU A CA 1
ATOM 748 C C . LEU A 1 93 ? -7.856 -11.878 3.431 1.00 95.69 93 LEU A C 1
ATOM 750 O O . LEU A 1 93 ? -8.941 -11.466 3.834 1.00 95.69 93 LEU A O 1
ATOM 754 N N . ASN A 1 94 ? -7.198 -12.833 4.087 1.00 96.00 94 ASN A N 1
ATOM 755 C CA . ASN A 1 94 ? -7.710 -13.444 5.314 1.00 96.00 94 ASN A CA 1
ATOM 756 C C . ASN A 1 94 ? -7.790 -12.457 6.486 1.00 96.00 94 ASN A C 1
ATOM 758 O O . ASN A 1 94 ? -8.669 -12.605 7.332 1.00 96.00 94 ASN A O 1
ATOM 762 N N . VAL A 1 95 ? -6.896 -11.467 6.554 1.00 96.00 95 VAL A N 1
ATOM 763 C CA . VAL A 1 95 ? -6.958 -10.382 7.547 1.00 96.00 95 VAL A CA 1
ATOM 764 C C . VAL A 1 95 ? -8.224 -9.558 7.350 1.00 96.00 95 VAL A C 1
ATOM 766 O O . VAL A 1 95 ? -9.034 -9.460 8.267 1.00 96.00 95 VAL A O 1
ATOM 769 N N . VAL A 1 96 ? -8.438 -9.019 6.151 1.00 95.25 96 VAL A N 1
ATOM 770 C CA . VAL A 1 96 ? -9.578 -8.124 5.896 1.00 95.25 96 VAL A CA 1
ATOM 771 C C . VAL A 1 96 ? -10.921 -8.855 5.888 1.00 95.25 96 VAL A C 1
ATOM 773 O O . VAL A 1 96 ? -11.942 -8.260 6.214 1.00 95.25 96 VAL A O 1
ATOM 776 N N . ARG A 1 97 ? -10.947 -10.164 5.609 1.00 94.81 97 ARG A N 1
ATOM 777 C CA . ARG A 1 97 ? -12.166 -10.979 5.755 1.00 94.81 97 ARG A CA 1
ATOM 778 C C . ARG A 1 97 ? -12.651 -11.063 7.200 1.00 94.81 97 ARG A C 1
ATOM 780 O O . ARG A 1 97 ? -13.850 -11.183 7.407 1.00 94.81 97 ARG A O 1
ATOM 787 N N . ARG A 1 98 ? -11.755 -10.971 8.192 1.00 94.88 98 ARG A N 1
ATOM 788 C CA . ARG A 1 98 ? -12.149 -10.871 9.613 1.00 94.88 98 ARG A CA 1
ATOM 789 C C . ARG A 1 98 ? -12.783 -9.524 9.958 1.00 94.88 98 ARG A C 1
ATOM 791 O O . ARG A 1 98 ? -13.396 -9.408 11.009 1.00 94.88 98 ARG A O 1
ATOM 798 N N . LEU A 1 99 ? -12.617 -8.529 9.089 1.00 94.81 99 LEU A N 1
ATOM 799 C CA . LEU A 1 99 ? -13.263 -7.224 9.182 1.00 94.81 99 LEU A CA 1
ATOM 800 C C . LEU A 1 99 ? -14.563 -7.164 8.370 1.00 94.81 99 LEU A C 1
ATOM 802 O O . LEU A 1 99 ? -15.088 -6.070 8.205 1.00 94.81 99 LEU A O 1
ATOM 806 N N . ASP A 1 100 ? -15.056 -8.291 7.843 1.00 95.12 100 ASP A N 1
ATOM 807 C CA . ASP A 1 100 ? -16.210 -8.375 6.936 1.00 95.12 100 ASP A CA 1
ATOM 808 C C . ASP A 1 100 ? -16.010 -7.640 5.597 1.00 95.12 100 ASP A C 1
ATOM 810 O O . ASP A 1 100 ? -16.966 -7.279 4.912 1.00 95.12 100 ASP A O 1
ATOM 814 N N . ALA A 1 101 ? -14.752 -7.431 5.186 1.00 96.50 101 ALA A N 1
ATOM 815 C CA . ALA A 1 101 ? -14.446 -6.831 3.895 1.00 96.50 101 ALA A CA 1
ATOM 816 C C . ALA A 1 101 ? -14.642 -7.817 2.738 1.00 96.50 101 ALA A C 1
ATOM 818 O O . ALA A 1 101 ? -14.187 -8.967 2.771 1.00 96.50 101 ALA A O 1
ATOM 819 N N . LEU A 1 102 ? -15.271 -7.328 1.672 1.00 94.81 102 LEU A N 1
ATOM 820 C CA . LEU A 1 102 ? -15.541 -8.075 0.453 1.00 94.81 102 LEU A CA 1
ATOM 821 C C . LEU A 1 102 ? -14.471 -7.785 -0.609 1.00 94.81 102 LEU A C 1
ATOM 823 O O . LEU A 1 102 ? -14.189 -6.617 -0.895 1.00 94.81 102 LEU A O 1
ATOM 827 N N . PRO A 1 103 ? -13.876 -8.817 -1.231 1.00 95.69 103 PRO A N 1
ATOM 828 C CA . PRO A 1 103 ? -12.894 -8.612 -2.282 1.00 95.69 103 PRO A CA 1
ATOM 829 C C . PRO A 1 103 ? -13.551 -8.079 -3.558 1.00 95.69 103 PRO A C 1
ATOM 831 O O . PRO A 1 103 ? -14.611 -8.549 -3.977 1.00 95.69 103 PRO A O 1
ATOM 834 N N . VAL A 1 104 ? -12.884 -7.137 -4.218 1.00 95.56 104 VAL A N 1
ATOM 835 C CA . VAL A 1 104 ? -13.262 -6.614 -5.534 1.00 95.56 104 VAL A CA 1
ATOM 836 C C . VAL A 1 104 ? -12.052 -6.597 -6.465 1.00 95.56 104 VAL A C 1
ATOM 838 O O . VAL A 1 104 ? -10.909 -6.498 -6.025 1.00 95.56 104 VAL A O 1
ATOM 841 N N . HIS A 1 105 ? -12.307 -6.668 -7.771 1.00 94.38 105 HIS A N 1
ATOM 842 C CA . HIS A 1 105 ? -11.282 -6.532 -8.804 1.00 94.38 105 HIS A CA 1
ATOM 843 C C . HIS A 1 105 ? -11.693 -5.435 -9.773 1.00 94.38 105 HIS A C 1
ATOM 845 O O . HIS A 1 105 ? -12.723 -5.534 -10.444 1.00 94.38 105 HIS A O 1
ATOM 851 N N . THR A 1 106 ? -10.897 -4.375 -9.831 1.00 94.69 106 THR A N 1
ATOM 852 C CA . THR A 1 106 ? -11.200 -3.193 -10.635 1.00 94.69 106 THR A CA 1
ATOM 853 C C . THR A 1 106 ? -10.236 -3.058 -11.809 1.00 94.69 106 THR A C 1
ATOM 855 O O . THR A 1 106 ? -9.164 -3.662 -11.846 1.00 94.69 106 THR A O 1
ATOM 858 N N . SER A 1 107 ? -10.626 -2.276 -12.819 1.00 93.81 107 SER A N 1
ATOM 859 C CA . SER A 1 107 ? -9.808 -2.070 -14.018 1.00 93.81 107 SER A CA 1
ATOM 860 C C . SER A 1 107 ? -8.444 -1.458 -13.680 1.00 93.81 107 SER A C 1
ATOM 862 O O . SER A 1 107 ? -8.321 -0.623 -12.785 1.00 93.81 107 SER A O 1
ATOM 864 N N . ILE A 1 108 ? -7.414 -1.820 -14.446 1.00 94.06 108 ILE A N 1
ATOM 865 C CA . ILE A 1 108 ? -6.052 -1.287 -14.268 1.00 94.06 108 ILE A CA 1
ATOM 866 C C . ILE A 1 108 ? -5.810 0.040 -15.001 1.00 94.06 108 ILE A C 1
ATOM 868 O O . ILE A 1 108 ? -4.852 0.743 -14.689 1.00 94.06 108 ILE A O 1
ATOM 872 N N . MET A 1 109 ? -6.662 0.387 -15.972 1.00 93.38 109 MET A N 1
ATOM 873 C CA . MET A 1 109 ? -6.535 1.586 -16.804 1.00 93.38 109 MET A CA 1
ATOM 874 C C . MET A 1 109 ? -7.791 2.449 -16.757 1.00 93.38 109 MET A C 1
ATOM 876 O O . MET A 1 109 ? -8.904 1.933 -16.862 1.00 93.38 109 MET A O 1
ATOM 880 N N . TYR A 1 110 ? -7.602 3.767 -16.685 1.00 93.38 110 TYR A N 1
ATOM 881 C CA . TYR A 1 110 ? -8.687 4.752 -16.656 1.00 93.38 110 TYR A CA 1
ATOM 882 C C . TYR A 1 110 ? -8.443 5.876 -17.663 1.00 93.38 110 TYR A C 1
ATOM 884 O O . TYR A 1 110 ? -7.304 6.286 -17.881 1.00 93.38 110 TYR A O 1
ATOM 892 N N . ASP A 1 111 ? -9.514 6.362 -18.292 1.00 93.50 111 ASP A N 1
ATOM 893 C CA . ASP A 1 111 ? -9.460 7.444 -19.282 1.00 93.50 111 ASP A CA 1
ATOM 894 C C . ASP A 1 111 ? -9.378 8.810 -18.584 1.00 93.50 111 ASP A C 1
ATOM 896 O O . ASP A 1 111 ? -10.285 9.195 -17.842 1.00 93.50 111 ASP A O 1
ATOM 900 N N . LEU A 1 112 ? -8.305 9.558 -18.847 1.00 92.44 112 LEU A N 1
ATOM 901 C CA . LEU A 1 112 ? -8.076 10.897 -18.298 1.00 92.44 112 LEU A CA 1
ATOM 902 C C . LEU A 1 112 ? -9.020 11.965 -18.864 1.00 92.44 112 LEU A C 1
ATOM 904 O O . LEU A 1 112 ? -9.046 13.085 -18.353 1.00 92.44 112 LEU A O 1
ATOM 908 N N . ASN A 1 113 ? -9.807 11.652 -19.891 1.00 92.25 113 ASN A N 1
ATOM 909 C CA . ASN A 1 113 ? -10.853 12.544 -20.385 1.00 92.25 113 ASN A CA 1
ATOM 910 C C . ASN A 1 113 ? -12.118 12.514 -19.513 1.00 92.25 113 ASN A C 1
ATOM 912 O O . ASN A 1 113 ? -12.973 13.389 -19.650 1.00 92.25 113 ASN A O 1
ATOM 916 N N . ILE A 1 114 ? -12.247 11.544 -18.601 1.00 92.19 114 ILE A N 1
ATOM 917 C CA . ILE A 1 114 ? -13.388 11.438 -17.688 1.00 92.19 114 ILE A CA 1
ATOM 918 C C . ILE A 1 114 ? -13.189 12.389 -16.503 1.00 92.19 114 ILE A C 1
ATOM 920 O O . ILE A 1 114 ? -12.195 12.290 -15.790 1.00 92.19 114 ILE A O 1
ATOM 924 N N . GLY A 1 115 ? -14.154 13.290 -16.276 1.00 91.75 115 GLY A N 1
ATOM 925 C CA . GLY A 1 115 ? -14.073 14.379 -15.287 1.00 91.75 115 GLY A CA 1
ATOM 926 C C . GLY A 1 115 ? -13.554 13.957 -13.903 1.00 91.75 115 GLY A C 1
ATOM 927 O O . GLY A 1 115 ? -12.491 14.438 -13.514 1.00 91.75 115 GLY A O 1
ATOM 928 N N . PRO A 1 116 ? -14.218 13.014 -13.203 1.00 89.56 116 PRO A N 1
ATOM 929 C CA . PRO A 1 116 ? -13.764 12.539 -11.891 1.00 89.56 116 PRO A CA 1
ATOM 930 C C . PRO A 1 116 ? -12.348 11.942 -11.889 1.00 89.56 116 PRO A C 1
ATOM 932 O O . PRO A 1 116 ? -11.561 12.197 -10.981 1.00 89.56 116 PRO A O 1
ATOM 935 N N . ILE A 1 117 ? -11.987 11.185 -12.933 1.00 89.75 117 ILE A N 1
ATOM 936 C CA . ILE A 1 117 ? -10.642 10.603 -13.065 1.00 89.75 117 ILE A CA 1
ATOM 937 C C . ILE A 1 117 ? -9.608 11.718 -13.240 1.00 89.75 117 ILE A C 1
ATOM 939 O O . ILE A 1 117 ? -8.564 11.709 -12.590 1.00 89.75 117 ILE A O 1
ATOM 943 N N . LYS A 1 118 ? -9.909 12.701 -14.094 1.00 91.31 118 LYS A N 1
ATOM 944 C CA . LYS A 1 118 ? -9.053 13.859 -14.362 1.00 91.31 118 LYS A CA 1
ATOM 945 C C . LYS A 1 118 ? -8.825 14.704 -13.115 1.00 91.31 118 LYS A C 1
ATOM 947 O O . LYS A 1 118 ? -7.716 15.182 -12.905 1.00 91.31 118 LYS A O 1
ATOM 952 N N . GLU A 1 119 ? -9.862 14.919 -12.315 1.00 90.38 119 GLU A N 1
ATOM 953 C CA . GLU A 1 119 ? -9.789 15.688 -11.073 1.00 90.38 119 GLU A CA 1
ATOM 954 C C . GLU A 1 119 ? -8.914 14.987 -10.032 1.00 90.38 119 GLU A C 1
ATOM 956 O O . GLU A 1 119 ? -7.938 15.568 -9.558 1.00 90.38 119 GLU A O 1
ATOM 961 N N . HIS A 1 120 ? -9.167 13.704 -9.775 1.00 88.06 120 HIS A N 1
ATOM 962 C CA . HIS A 1 120 ? -8.345 12.915 -8.861 1.00 88.06 120 HIS A CA 1
ATOM 963 C C . HIS A 1 120 ? -6.880 12.827 -9.333 1.00 88.06 120 HIS A C 1
ATOM 965 O O . HIS A 1 120 ? -5.948 12.969 -8.540 1.00 88.06 120 HIS A O 1
ATOM 971 N N . ALA A 1 121 ? -6.654 12.687 -10.644 1.00 88.75 121 ALA A N 1
ATOM 972 C CA . ALA A 1 121 ? -5.322 12.709 -11.243 1.00 88.75 121 ALA A CA 1
ATOM 973 C C . ALA A 1 121 ? -4.606 14.066 -11.104 1.00 88.75 121 ALA A C 1
ATOM 975 O O . ALA A 1 121 ? -3.380 14.094 -11.017 1.00 88.75 121 ALA A O 1
ATOM 976 N N . LYS A 1 122 ? -5.328 15.193 -11.062 1.00 89.31 122 LYS A N 1
ATOM 977 C CA . LYS A 1 122 ? -4.723 16.511 -10.795 1.00 89.31 122 LYS A CA 1
ATOM 978 C C . LYS A 1 122 ? -4.252 16.644 -9.349 1.00 89.31 122 LYS A C 1
ATOM 980 O O . LYS A 1 122 ? -3.205 17.241 -9.123 1.00 89.31 122 LYS A O 1
ATOM 985 N N . LEU A 1 123 ? -5.009 16.095 -8.400 1.00 86.62 123 LEU A N 1
ATOM 986 C CA . LEU A 1 123 ? -4.689 16.160 -6.972 1.00 86.62 123 LEU A CA 1
ATOM 987 C C . LEU A 1 123 ? -3.549 15.203 -6.597 1.00 86.62 123 LEU A C 1
ATOM 989 O O . LEU A 1 123 ? -2.618 15.592 -5.899 1.00 86.62 123 LEU A O 1
ATOM 993 N N . PHE A 1 124 ? -3.595 13.965 -7.100 1.00 78.12 124 PHE A N 1
ATOM 994 C CA . PHE A 1 124 ? -2.742 12.872 -6.612 1.00 78.12 124 PHE A CA 1
ATOM 995 C C . PHE A 1 124 ? -1.854 12.225 -7.691 1.00 78.12 124 PHE A C 1
ATOM 997 O O . PHE A 1 124 ? -1.020 11.375 -7.389 1.00 78.12 124 PHE A O 1
ATOM 1004 N N . GLY A 1 125 ? -1.994 12.610 -8.961 1.00 73.56 125 GLY A N 1
ATOM 1005 C CA . GLY A 1 125 ? -1.376 11.939 -10.112 1.00 73.56 125 GLY A CA 1
ATOM 1006 C C . GLY A 1 125 ? -0.028 12.507 -10.565 1.00 73.56 125 GLY A C 1
ATOM 1007 O O . GLY A 1 125 ? 0.278 12.487 -11.757 1.00 73.56 125 GLY A O 1
ATOM 1008 N N . GLN A 1 126 ? 0.810 13.012 -9.656 1.00 74.06 126 GLN A N 1
ATOM 1009 C CA . GLN A 1 126 ? 2.078 13.661 -10.034 1.00 74.06 126 GLN A CA 1
ATOM 1010 C C . GLN A 1 126 ? 3.064 12.737 -10.787 1.00 74.06 126 GLN A C 1
ATOM 1012 O O . GLN A 1 126 ? 3.997 13.225 -11.420 1.00 74.06 126 GLN A O 1
ATOM 1017 N N . ARG A 1 127 ? 2.872 11.407 -10.746 1.00 84.44 127 ARG A N 1
ATOM 1018 C CA . ARG A 1 127 ? 3.785 10.399 -11.325 1.00 84.44 127 ARG A CA 1
ATOM 1019 C C . ARG A 1 127 ? 3.036 9.218 -11.950 1.00 84.44 127 ARG A C 1
ATOM 1021 O O . ARG A 1 127 ? 3.157 8.082 -11.499 1.00 84.44 127 ARG A O 1
ATOM 1028 N N . MET A 1 128 ? 2.232 9.474 -12.977 1.00 91.69 128 MET A N 1
ATOM 1029 C CA . MET A 1 128 ? 1.421 8.436 -13.630 1.00 91.69 128 MET A CA 1
ATOM 1030 C C . MET A 1 128 ? 2.082 7.878 -14.890 1.00 91.69 128 MET A C 1
ATOM 1032 O O . MET A 1 128 ? 2.590 8.635 -15.719 1.00 91.69 128 MET A O 1
ATOM 1036 N N . TYR A 1 129 ? 1.961 6.567 -15.092 1.00 93.31 129 TYR A N 1
ATOM 1037 C CA . TYR A 1 129 ? 2.120 5.987 -16.423 1.00 93.31 129 TYR A CA 1
ATOM 1038 C C . TYR A 1 129 ? 0.954 6.410 -17.302 1.00 93.31 129 TYR A C 1
ATOM 1040 O O . TYR A 1 129 ? -0.202 6.269 -16.906 1.00 93.31 129 TYR A O 1
ATOM 1048 N N . LYS A 1 130 ? 1.262 6.895 -18.502 1.00 93.06 130 LYS A N 1
ATOM 1049 C CA . LYS A 1 130 ? 0.273 7.364 -19.470 1.00 93.06 130 LYS A CA 1
ATOM 1050 C C . LYS A 1 130 ? 0.354 6.537 -20.741 1.00 93.06 130 LYS A C 1
ATOM 1052 O O . LYS A 1 130 ? 1.429 6.390 -21.314 1.00 93.06 130 LYS A O 1
ATOM 1057 N N . VAL A 1 131 ? -0.792 6.051 -21.201 1.00 93.25 131 VAL A N 1
ATOM 1058 C CA . VAL A 1 131 ? -0.940 5.326 -22.465 1.00 93.25 131 VAL A CA 1
ATOM 1059 C C . VAL A 1 131 ? -1.773 6.199 -23.396 1.00 93.25 131 VAL A C 1
ATOM 1061 O O . VAL A 1 131 ? -2.899 6.562 -23.064 1.00 93.25 131 VAL A O 1
ATOM 1064 N N . LYS A 1 132 ? -1.218 6.575 -24.551 1.00 92.38 132 LYS A N 1
ATOM 1065 C CA . LYS A 1 132 ? -1.821 7.558 -25.468 1.00 92.38 132 LYS A CA 1
ATOM 1066 C C . LYS A 1 132 ? -2.191 6.941 -26.821 1.00 92.38 132 LYS A C 1
ATOM 1068 O O . LYS A 1 132 ? -1.493 7.183 -27.805 1.00 92.38 132 LYS A O 1
ATOM 1073 N N . PRO A 1 133 ? -3.257 6.128 -26.909 1.00 87.69 133 PRO A N 1
ATOM 1074 C CA . PRO A 1 133 ? -3.752 5.661 -28.194 1.00 87.69 133 PRO A CA 1
ATOM 1075 C C . PRO A 1 133 ? -4.501 6.794 -28.911 1.00 87.69 133 PRO A C 1
ATOM 1077 O O . PRO A 1 133 ? -5.602 7.185 -28.519 1.00 87.69 133 PRO A O 1
ATOM 1080 N N . ALA A 1 134 ? -3.912 7.294 -29.997 1.00 86.69 134 ALA A N 1
ATOM 1081 C CA . ALA A 1 134 ? -4.500 8.285 -30.900 1.00 86.69 134 ALA A CA 1
ATOM 1082 C C . ALA A 1 134 ? -5.135 9.496 -30.179 1.00 86.69 134 ALA A C 1
ATOM 1084 O O . ALA A 1 134 ? -4.431 10.425 -29.799 1.00 86.69 134 ALA A O 1
ATOM 1085 N N . LYS A 1 135 ? -6.467 9.499 -30.016 1.00 87.56 135 LYS A N 1
ATOM 1086 C CA . LYS A 1 135 ? -7.254 10.623 -29.474 1.00 87.56 135 LYS A CA 1
ATOM 1087 C C . LYS A 1 135 ? -7.599 10.501 -27.986 1.00 87.56 135 LYS A C 1
ATOM 1089 O O . LYS A 1 135 ? -8.246 11.396 -27.449 1.00 87.56 135 LYS A O 1
ATOM 1094 N N . ARG A 1 136 ? -7.235 9.401 -27.322 1.00 92.31 136 ARG A N 1
ATOM 1095 C CA . ARG A 1 136 ? -7.513 9.185 -25.894 1.00 92.31 136 ARG A CA 1
ATOM 1096 C C . ARG A 1 136 ? -6.213 9.133 -25.110 1.00 92.31 136 ARG A C 1
ATOM 1098 O O . ARG A 1 136 ? -5.182 8.699 -25.617 1.00 92.31 136 ARG A O 1
ATOM 1105 N N . GLU A 1 137 ? -6.276 9.576 -23.864 1.00 94.19 137 GLU A N 1
ATOM 1106 C CA . GLU A 1 137 ? -5.171 9.482 -22.919 1.00 94.19 137 GLU A CA 1
ATOM 1107 C C . GLU A 1 137 ? -5.657 8.665 -21.728 1.00 94.19 137 GLU A C 1
ATOM 1109 O O . GLU A 1 137 ? -6.626 9.023 -21.067 1.00 94.19 137 GLU A O 1
ATOM 1114 N N . PHE A 1 138 ? -4.993 7.549 -21.471 1.00 95.06 138 PHE A N 1
ATOM 1115 C CA . PHE A 1 138 ? -5.267 6.684 -20.338 1.00 95.06 138 PHE A CA 1
ATOM 1116 C C . PHE A 1 138 ? -4.126 6.755 -19.340 1.00 95.06 138 PHE A C 1
ATOM 1118 O O . PHE A 1 138 ? -2.986 7.052 -19.701 1.00 95.06 138 PHE A O 1
ATOM 1125 N N . ILE A 1 139 ? -4.429 6.411 -18.097 1.00 94.38 139 ILE A N 1
ATOM 1126 C CA . ILE A 1 139 ? -3.437 6.169 -17.055 1.00 94.38 139 ILE A CA 1
ATOM 1127 C C . ILE A 1 139 ? -3.518 4.732 -16.574 1.00 94.38 139 ILE A C 1
ATOM 1129 O O . ILE A 1 139 ? -4.613 4.172 -16.512 1.00 94.38 139 ILE A O 1
ATOM 1133 N N . LEU A 1 140 ? -2.374 4.161 -16.199 1.00 94.62 140 LEU A N 1
ATOM 1134 C CA . LEU A 1 140 ? -2.376 3.016 -15.290 1.00 94.62 140 LEU A CA 1
ATOM 1135 C C . LEU A 1 140 ? -2.718 3.519 -13.885 1.00 94.62 140 LEU A C 1
ATOM 1137 O O . LEU A 1 140 ? -2.258 4.589 -13.473 1.00 94.62 140 LEU A O 1
ATOM 1141 N N . ARG A 1 141 ? -3.538 2.764 -13.156 1.00 92.69 141 ARG A N 1
ATOM 1142 C CA . ARG A 1 141 ? -3.936 3.113 -11.790 1.00 92.69 141 ARG A CA 1
ATOM 1143 C C . ARG A 1 141 ? -2.723 3.163 -10.861 1.00 92.69 141 ARG A C 1
ATOM 1145 O O . ARG A 1 141 ? -1.836 2.323 -10.951 1.00 92.69 141 ARG A O 1
ATOM 1152 N N . TYR A 1 142 ? -2.719 4.116 -9.939 1.00 91.19 142 TYR A N 1
ATOM 1153 C CA . TYR A 1 142 ? -1.694 4.271 -8.894 1.00 91.19 142 TYR A CA 1
ATOM 1154 C C . TYR A 1 142 ? -2.235 4.030 -7.471 1.00 91.19 142 TYR A C 1
ATOM 1156 O O . TYR A 1 142 ? -1.476 4.141 -6.503 1.00 91.19 142 TYR A O 1
ATOM 1164 N N . ALA A 1 143 ? -3.542 3.758 -7.379 1.00 89.12 143 ALA A N 1
ATOM 1165 C CA . ALA A 1 143 ? -4.331 3.422 -6.195 1.00 89.12 143 ALA A CA 1
ATOM 1166 C C . ALA A 1 143 ? -5.638 2.733 -6.649 1.00 89.12 143 ALA A C 1
ATOM 1168 O O . ALA A 1 143 ? -6.059 2.936 -7.799 1.00 89.12 143 ALA A O 1
ATOM 1169 N N . ALA A 1 144 ? -6.298 1.961 -5.780 1.00 90.69 144 ALA A N 1
ATOM 1170 C CA . ALA A 1 144 ? -7.553 1.280 -6.121 1.00 90.69 144 ALA A CA 1
ATOM 1171 C C . ALA A 1 144 ? -8.763 2.229 -6.129 1.00 90.69 144 ALA A C 1
ATOM 1173 O O . ALA A 1 144 ? -9.771 1.928 -6.772 1.00 90.69 144 ALA A O 1
ATOM 1174 N N . CYS A 1 145 ? -8.644 3.397 -5.481 1.00 88.62 145 CYS A N 1
ATOM 1175 C CA . CYS A 1 145 ? -9.715 4.379 -5.270 1.00 88.62 145 CYS A CA 1
ATOM 1176 C C . CYS A 1 145 ? -10.577 4.634 -6.516 1.00 88.62 145 CYS A C 1
ATOM 1178 O O . CYS A 1 145 ? -11.801 4.601 -6.446 1.00 88.62 145 CYS A O 1
ATOM 1180 N N . PHE A 1 146 ? -9.961 4.837 -7.688 1.00 85.75 146 PHE A N 1
ATOM 1181 C CA . PHE A 1 146 ? -10.692 5.084 -8.938 1.00 85.75 146 PHE A CA 1
ATOM 1182 C C . PHE A 1 146 ? -11.692 3.982 -9.271 1.00 85.75 146 PHE A C 1
ATOM 1184 O O . PHE A 1 146 ? -12.837 4.254 -9.629 1.00 85.75 146 PHE A O 1
ATOM 1191 N N . GLY A 1 147 ? -11.225 2.741 -9.184 1.00 89.50 147 GLY A N 1
ATOM 1192 C CA . GLY A 1 147 ? -12.002 1.568 -9.524 1.00 89.50 147 GLY A CA 1
ATOM 1193 C C . GLY A 1 147 ? -13.077 1.301 -8.498 1.00 89.50 147 GLY A C 1
ATOM 1194 O O . GLY A 1 147 ? -14.216 1.033 -8.868 1.00 89.50 147 GLY A O 1
ATOM 1195 N N . GLN A 1 148 ? -12.728 1.440 -7.222 1.00 93.19 148 GLN A N 1
ATOM 1196 C CA . GLN A 1 148 ? -13.646 1.219 -6.117 1.00 93.19 148 GLN A CA 1
ATOM 1197 C C . GLN A 1 148 ? -14.756 2.282 -6.094 1.00 93.19 148 GLN A C 1
ATOM 1199 O O . GLN A 1 148 ? -15.929 1.929 -6.037 1.00 93.19 148 GLN A O 1
ATOM 1204 N N . PHE A 1 149 ? -14.453 3.567 -6.298 1.00 89.94 149 PHE A N 1
ATOM 1205 C CA . PHE A 1 149 ? -15.489 4.602 -6.432 1.00 89.94 149 PHE A CA 1
ATOM 1206 C C . PHE A 1 149 ? -16.325 4.454 -7.709 1.00 89.94 149 PHE A C 1
ATOM 1208 O O . PHE A 1 149 ? -17.540 4.656 -7.682 1.00 89.94 149 PHE A O 1
ATOM 1215 N N . ALA A 1 150 ? -15.711 4.077 -8.836 1.00 89.62 150 ALA A N 1
ATOM 1216 C CA . ALA A 1 150 ? -16.451 3.806 -10.068 1.00 89.62 150 ALA A CA 1
ATOM 1217 C C . ALA A 1 150 ? -17.385 2.594 -9.930 1.00 89.62 150 ALA A C 1
ATOM 1219 O O . ALA A 1 150 ? -18.473 2.602 -10.508 1.00 89.62 150 ALA A O 1
ATOM 1220 N N . LEU A 1 151 ? -16.973 1.577 -9.167 1.00 91.44 151 LEU A N 1
ATOM 1221 C CA . LEU A 1 151 ? -17.806 0.446 -8.782 1.00 91.44 151 LEU A CA 1
ATOM 1222 C C . LEU A 1 151 ? -18.984 0.944 -7.945 1.00 91.44 151 LEU A C 1
ATOM 1224 O O . LEU A 1 151 ? -20.116 0.805 -8.390 1.00 91.44 151 LEU A O 1
ATOM 1228 N N . LEU A 1 152 ? -18.728 1.606 -6.815 1.00 91.06 152 LEU A N 1
ATOM 1229 C CA . LEU A 1 152 ? -19.763 2.083 -5.887 1.00 91.06 152 LEU A CA 1
ATOM 1230 C C . LEU A 1 152 ? -20.811 2.967 -6.569 1.00 91.06 152 LEU A C 1
ATOM 1232 O O . LEU A 1 152 ? -21.999 2.809 -6.321 1.00 91.06 152 LEU A O 1
ATOM 1236 N N . ARG A 1 153 ? -20.405 3.829 -7.510 1.00 88.44 153 ARG A N 1
ATOM 1237 C CA . ARG A 1 153 ? -21.331 4.675 -8.283 1.00 88.44 153 ARG A CA 1
ATOM 1238 C C . ARG A 1 153 ? -22.375 3.879 -9.084 1.00 88.44 153 ARG A C 1
ATOM 1240 O O . ARG A 1 153 ? -23.415 4.428 -9.439 1.00 88.44 153 ARG A O 1
ATOM 1247 N N . ARG A 1 154 ? -22.086 2.627 -9.442 1.00 87.25 154 ARG A N 1
ATOM 1248 C CA . ARG A 1 154 ? -22.981 1.762 -10.230 1.00 87.25 154 ARG A CA 1
ATOM 1249 C C . ARG A 1 154 ? -23.936 0.948 -9.362 1.00 87.25 154 ARG A C 1
ATOM 1251 O O . ARG A 1 154 ? -24.860 0.359 -9.916 1.00 87.25 154 ARG A O 1
ATOM 1258 N N . TYR A 1 155 ? -23.698 0.886 -8.056 1.00 85.88 155 TYR A N 1
ATOM 1259 C CA . TYR A 1 155 ? -24.512 0.118 -7.127 1.00 85.88 155 TYR A CA 1
ATOM 1260 C C . TYR A 1 155 ? -25.518 1.029 -6.437 1.00 85.88 155 TYR A C 1
ATOM 1262 O O . TYR A 1 155 ? -25.222 2.169 -6.086 1.00 85.88 155 TYR A O 1
ATOM 1270 N N . TYR A 1 156 ? -26.724 0.505 -6.252 1.00 88.12 156 TYR A N 1
ATOM 1271 C CA . TYR A 1 156 ? -27.680 1.089 -5.331 1.00 88.12 156 TYR A CA 1
ATOM 1272 C C . TYR A 1 156 ? -27.323 0.592 -3.931 1.00 88.12 156 TYR A C 1
ATOM 1274 O O . TYR A 1 156 ? -27.337 -0.615 -3.705 1.00 88.12 156 TYR A O 1
ATOM 1282 N N . LEU A 1 157 ? -26.953 1.511 -3.039 1.00 90.50 157 LEU A N 1
ATOM 1283 C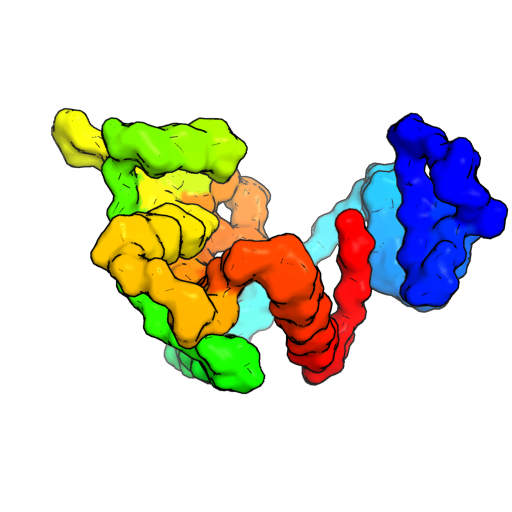 CA . LEU A 1 157 ? -26.647 1.213 -1.643 1.00 90.50 157 LEU A CA 1
ATOM 1284 C C . LEU A 1 157 ? -27.836 1.624 -0.778 1.00 90.50 157 LEU A C 1
ATOM 1286 O O . LEU A 1 157 ? -28.321 2.754 -0.873 1.00 90.50 157 LEU A O 1
ATOM 1290 N N . SER A 1 158 ? -28.291 0.701 0.054 1.00 92.12 158 SER A N 1
ATOM 1291 C CA . SER A 1 158 ? -29.264 0.921 1.117 1.00 92.12 158 SER A CA 1
ATOM 1292 C C . SER A 1 158 ? -28.553 1.059 2.465 1.00 92.12 158 SER A C 1
ATOM 1294 O O . SER A 1 158 ? -27.403 0.653 2.612 1.00 92.12 158 SER A O 1
ATOM 1296 N N . GLU A 1 159 ? -29.233 1.595 3.480 1.00 90.00 159 GLU A N 1
ATOM 1297 C CA . GLU A 1 159 ? -28.656 1.687 4.832 1.00 90.00 159 GLU A CA 1
ATOM 1298 C C . GLU A 1 159 ? -28.301 0.314 5.419 1.00 90.00 159 GLU A C 1
ATOM 1300 O O . GLU A 1 159 ? -27.360 0.209 6.197 1.00 90.00 159 GLU A O 1
ATOM 1305 N N . THR A 1 160 ? -29.005 -0.749 5.016 1.00 92.50 160 THR A N 1
ATOM 1306 C CA . THR A 1 160 ? -28.715 -2.122 5.456 1.00 92.50 160 THR A CA 1
ATOM 1307 C C . THR A 1 160 ? -27.449 -2.710 4.840 1.00 92.50 160 THR A C 1
ATOM 1309 O O . THR A 1 160 ? -26.956 -3.716 5.340 1.00 92.50 160 THR A O 1
ATOM 1312 N N . ASP A 1 161 ? -26.918 -2.097 3.778 1.00 93.50 161 ASP A N 1
ATOM 1313 C CA . ASP A 1 161 ? -25.632 -2.487 3.194 1.00 93.50 161 ASP A CA 1
ATOM 1314 C C . ASP A 1 161 ? -24.442 -1.879 3.961 1.00 93.50 161 ASP A C 1
ATOM 1316 O O . ASP A 1 161 ? -23.294 -2.218 3.671 1.00 93.50 161 ASP A O 1
ATOM 1320 N N . LEU A 1 162 ? -24.691 -0.960 4.907 1.00 95.31 162 LEU A N 1
ATOM 1321 C CA . LEU A 1 162 ? -23.660 -0.214 5.627 1.00 95.31 162 LEU A CA 1
ATOM 1322 C C . LEU A 1 162 ? -23.373 -0.811 7.024 1.00 95.31 162 LEU A C 1
ATOM 1324 O O . LEU A 1 162 ? -24.305 -1.256 7.698 1.00 95.31 162 LEU A O 1
ATOM 1328 N N . PRO A 1 163 ? -22.105 -0.798 7.487 1.00 96.12 163 PRO A N 1
ATOM 1329 C CA . PRO A 1 163 ? -20.925 -0.306 6.776 1.00 96.12 163 PRO A CA 1
ATOM 1330 C C . PRO A 1 163 ? -20.456 -1.285 5.687 1.00 96.12 163 PRO A C 1
ATOM 1332 O O . PRO A 1 163 ? -20.121 -2.438 5.961 1.00 96.12 163 PRO A O 1
ATOM 1335 N N . LEU A 1 164 ? -20.361 -0.802 4.446 1.00 96.19 164 LEU A N 1
ATOM 1336 C CA . LEU A 1 164 ? -19.845 -1.594 3.332 1.00 96.19 164 LEU A CA 1
ATOM 1337 C C . LEU A 1 164 ? -18.324 -1.490 3.317 1.00 96.19 164 LEU A C 1
ATOM 1339 O O . LEU A 1 164 ? -17.767 -0.394 3.267 1.00 96.19 164 LEU A O 1
ATOM 1343 N N . LYS A 1 165 ? -17.645 -2.633 3.294 1.00 96.38 165 LYS A N 1
ATOM 1344 C CA . LYS A 1 165 ? -16.185 -2.716 3.269 1.00 96.38 165 LYS A CA 1
ATOM 1345 C C . LYS A 1 165 ? -15.764 -3.454 2.016 1.00 96.38 165 LYS A C 1
ATOM 1347 O O . LYS A 1 165 ? -16.092 -4.626 1.844 1.00 96.38 165 LYS A O 1
ATOM 1352 N N . ILE A 1 166 ? -15.043 -2.777 1.136 1.00 96.38 166 ILE A N 1
ATOM 1353 C CA . ILE A 1 166 ? -14.512 -3.375 -0.088 1.00 96.38 166 ILE A CA 1
ATOM 1354 C C . ILE A 1 166 ? -12.994 -3.336 -0.066 1.00 96.38 166 ILE A C 1
ATOM 1356 O O . ILE A 1 166 ? -12.393 -2.353 0.361 1.00 96.38 166 ILE A O 1
ATOM 1360 N N . PHE A 1 167 ? -12.375 -4.419 -0.515 1.00 96.69 167 PHE A N 1
ATOM 1361 C CA . PHE A 1 167 ? -10.933 -4.596 -0.482 1.00 96.69 167 PHE A CA 1
ATOM 1362 C C . PHE A 1 167 ? -10.399 -5.063 -1.829 1.00 96.69 167 PHE A C 1
ATOM 1364 O O . PHE A 1 167 ? -10.981 -5.927 -2.481 1.00 96.69 167 PHE A O 1
ATOM 1371 N N . GLU A 1 168 ? -9.246 -4.542 -2.223 1.00 96.19 168 GLU A N 1
ATOM 1372 C CA . GLU A 1 168 ? -8.517 -5.012 -3.390 1.00 96.19 168 GLU A CA 1
ATOM 1373 C C . GLU A 1 168 ? -7.014 -5.047 -3.099 1.00 96.19 168 GLU A C 1
ATOM 1375 O O . GLU A 1 168 ? -6.435 -4.064 -2.646 1.00 96.19 168 GLU A O 1
ATOM 1380 N N . LEU A 1 169 ? -6.355 -6.159 -3.438 1.00 95.19 169 LEU A N 1
ATOM 1381 C CA . LEU A 1 169 ? -4.901 -6.192 -3.621 1.00 95.19 169 LEU A CA 1
ATOM 1382 C C . LEU A 1 169 ? -4.574 -5.586 -4.987 1.00 95.19 169 LEU A C 1
ATOM 1384 O O . LEU A 1 169 ? -4.422 -6.280 -5.995 1.00 95.19 169 LEU A O 1
ATOM 1388 N N . ALA A 1 170 ? -4.540 -4.262 -5.037 1.00 94.12 170 ALA A N 1
ATOM 1389 C CA . ALA A 1 170 ? -4.504 -3.512 -6.276 1.00 94.12 170 ALA A CA 1
ATOM 1390 C C . ALA A 1 170 ? -3.098 -3.473 -6.881 1.00 94.12 170 ALA A C 1
ATOM 1392 O O . ALA A 1 170 ? -2.224 -2.755 -6.394 1.00 94.12 170 ALA A O 1
ATOM 1393 N N . ASP A 1 171 ? -2.906 -4.186 -7.995 1.00 94.38 171 ASP A N 1
ATOM 1394 C CA . ASP A 1 171 ? -1.749 -4.027 -8.889 1.00 94.38 171 ASP A CA 1
ATOM 1395 C C . ASP A 1 171 ? -1.677 -2.584 -9.415 1.00 94.38 171 ASP A C 1
ATOM 1397 O O . ASP A 1 171 ? -2.484 -2.175 -10.258 1.00 94.38 171 ASP A O 1
ATOM 1401 N N . SER A 1 172 ? -0.766 -1.802 -8.851 1.00 94.69 172 SER A N 1
ATOM 1402 C CA . SER A 1 172 ? -0.706 -0.349 -8.949 1.00 94.69 172 SER A CA 1
ATOM 1403 C C . SER A 1 172 ? 0.646 0.114 -9.471 1.00 94.69 172 SER A C 1
ATOM 1405 O O . SER A 1 172 ? 1.683 -0.511 -9.247 1.00 94.69 172 SER A O 1
ATOM 1407 N N . TYR A 1 173 ? 0.625 1.253 -10.158 1.00 94.94 173 TYR A N 1
ATOM 1408 C CA . TYR A 1 173 ? 1.738 1.742 -10.952 1.00 94.94 173 TYR A CA 1
ATOM 1409 C C . TYR A 1 173 ? 2.044 3.200 -10.623 1.00 94.94 173 TYR A C 1
ATOM 1411 O O . TYR A 1 173 ? 1.186 4.072 -10.753 1.00 94.94 173 TYR A O 1
ATOM 1419 N N . ARG A 1 174 ? 3.290 3.493 -10.251 1.00 93.81 174 ARG A N 1
ATOM 1420 C CA . ARG A 1 174 ? 3.789 4.861 -10.047 1.00 93.81 174 ARG A CA 1
ATOM 1421 C C . ARG A 1 174 ? 5.059 5.052 -10.853 1.00 93.81 174 ARG A C 1
ATOM 1423 O O . ARG A 1 174 ? 5.993 4.268 -10.734 1.00 93.81 174 ARG A O 1
ATOM 1430 N N . TYR A 1 175 ? 5.108 6.085 -11.684 1.00 93.94 175 TYR A N 1
ATOM 1431 C CA . TYR A 1 175 ? 6.264 6.398 -12.524 1.00 93.94 175 TYR A CA 1
ATOM 1432 C C . TYR A 1 175 ? 7.345 7.135 -11.716 1.00 93.94 175 TYR A C 1
ATOM 1434 O O . TYR A 1 175 ? 7.657 8.299 -11.959 1.00 93.94 175 TYR A O 1
ATOM 1442 N N . GLU A 1 176 ? 7.882 6.456 -10.699 1.00 93.19 176 GLU A N 1
ATOM 1443 C CA . GLU A 1 176 ? 8.982 6.938 -9.854 1.00 93.19 176 GLU A CA 1
ATOM 1444 C C . GLU A 1 176 ? 10.220 7.268 -10.697 1.00 93.19 176 GLU A C 1
ATOM 1446 O O . GLU A 1 176 ? 10.441 6.664 -11.749 1.00 93.19 176 GLU A O 1
ATOM 1451 N N . GLN A 1 177 ? 11.068 8.204 -10.274 1.00 91.44 177 GLN A N 1
ATOM 1452 C CA . GLN A 1 177 ? 12.290 8.495 -11.024 1.00 91.44 177 GLN A CA 1
ATOM 1453 C C . GLN A 1 177 ? 13.250 7.306 -10.944 1.00 91.44 177 GLN A C 1
ATOM 1455 O O . GLN A 1 177 ? 13.339 6.627 -9.924 1.00 91.44 177 GLN A O 1
ATOM 1460 N N . ARG A 1 178 ? 14.017 7.058 -12.011 1.00 88.00 178 ARG A N 1
ATOM 1461 C CA . ARG A 1 178 ? 14.896 5.878 -12.088 1.00 88.00 178 ARG A CA 1
ATOM 1462 C C . ARG A 1 178 ? 15.885 5.788 -10.917 1.00 88.00 178 ARG A C 1
ATOM 1464 O O . ARG A 1 178 ? 16.119 4.695 -10.420 1.00 88.00 178 ARG A O 1
ATOM 1471 N N . GLY A 1 179 ? 16.425 6.922 -10.461 1.00 88.38 179 GLY A N 1
ATOM 1472 C CA . GLY A 1 179 ? 17.348 6.982 -9.318 1.00 88.38 179 GLY A CA 1
ATOM 1473 C C . GLY A 1 179 ? 16.692 6.783 -7.944 1.00 88.38 179 GLY A C 1
ATOM 1474 O O . GLY A 1 179 ? 17.393 6.584 -6.956 1.00 88.38 179 GLY A O 1
ATOM 1475 N N . GLU A 1 180 ? 15.360 6.821 -7.860 1.00 89.31 180 GLU A N 1
ATOM 1476 C CA . GLU A 1 180 ? 14.623 6.601 -6.612 1.00 89.31 180 GLU A CA 1
ATOM 1477 C C . GLU A 1 180 ? 14.290 5.120 -6.372 1.00 89.31 180 GLU A C 1
ATOM 1479 O O . GLU A 1 180 ? 13.952 4.752 -5.247 1.00 89.31 180 GLU A O 1
ATOM 1484 N N . ILE A 1 181 ? 14.381 4.274 -7.404 1.00 91.00 181 ILE A N 1
ATOM 1485 C CA . ILE A 1 181 ? 14.016 2.852 -7.347 1.00 91.00 181 ILE A CA 1
ATOM 1486 C C . ILE A 1 181 ? 15.018 2.090 -6.477 1.00 91.00 181 ILE A C 1
ATOM 1488 O O . ILE A 1 181 ? 16.228 2.171 -6.690 1.00 91.00 181 ILE A O 1
ATOM 1492 N N . LYS A 1 182 ? 14.516 1.344 -5.486 1.00 90.94 182 LYS A N 1
ATOM 1493 C CA . LYS A 1 182 ? 15.328 0.691 -4.447 1.00 90.94 182 LYS A CA 1
ATOM 1494 C C . LYS A 1 182 ? 14.714 -0.643 -4.021 1.00 90.94 182 LYS A C 1
ATOM 1496 O O . LYS A 1 182 ? 13.883 -0.674 -3.114 1.00 90.94 182 LYS A O 1
ATOM 1501 N N . GLY A 1 183 ? 15.160 -1.741 -4.638 1.00 90.19 183 GLY A N 1
ATOM 1502 C CA . GLY A 1 183 ? 14.720 -3.097 -4.286 1.00 90.19 183 GLY A CA 1
ATOM 1503 C C . GLY A 1 183 ? 13.197 -3.226 -4.269 1.00 90.19 183 GLY A C 1
ATOM 1504 O O . GLY A 1 183 ? 12.556 -2.826 -5.231 1.00 90.19 183 GLY A O 1
ATOM 1505 N N . LEU A 1 184 ? 12.635 -3.730 -3.166 1.00 92.69 184 LEU A N 1
ATOM 1506 C CA . LEU A 1 184 ? 11.186 -3.756 -2.911 1.00 92.69 184 LEU A CA 1
ATOM 1507 C C . LEU A 1 184 ? 10.664 -2.490 -2.213 1.00 92.69 184 LEU A C 1
ATOM 1509 O O . LEU A 1 184 ? 9.461 -2.256 -2.200 1.00 92.69 184 LEU A O 1
ATOM 1513 N N . ALA A 1 185 ? 11.545 -1.673 -1.627 1.00 91.00 185 ALA A N 1
ATOM 1514 C CA . ALA A 1 185 ? 11.149 -0.503 -0.842 1.00 91.00 185 ALA A CA 1
ATOM 1515 C C . ALA A 1 185 ? 10.582 0.632 -1.708 1.00 91.00 185 ALA A C 1
ATOM 1517 O O . ALA A 1 185 ? 9.740 1.403 -1.255 1.00 91.00 185 ALA A O 1
ATOM 1518 N N . ARG A 1 186 ? 11.055 0.754 -2.953 1.00 92.12 186 ARG A N 1
ATOM 1519 C CA . ARG A 1 186 ? 10.528 1.721 -3.920 1.00 92.12 186 ARG A CA 1
ATOM 1520 C C . ARG A 1 186 ? 10.591 1.139 -5.321 1.00 92.12 186 ARG A C 1
ATOM 1522 O O . ARG A 1 186 ? 11.673 0.986 -5.883 1.00 92.12 186 ARG A O 1
ATOM 1529 N N . VAL A 1 187 ? 9.423 0.819 -5.860 1.00 94.19 187 VAL A N 1
ATOM 1530 C CA . VAL A 1 187 ? 9.213 0.153 -7.150 1.00 94.19 187 VAL A CA 1
ATOM 1531 C C . VAL A 1 187 ? 8.203 0.936 -7.978 1.00 94.19 187 VAL A C 1
ATOM 1533 O O . VAL A 1 187 ? 7.483 1.788 -7.456 1.00 94.19 187 VAL A O 1
ATOM 1536 N N . ARG A 1 188 ? 8.153 0.659 -9.281 1.00 95.31 188 ARG A N 1
ATOM 1537 C CA . ARG A 1 188 ? 7.203 1.303 -10.193 1.00 95.31 188 ARG A CA 1
ATOM 1538 C C . ARG A 1 188 ? 5.904 0.517 -10.352 1.00 95.31 188 ARG A C 1
ATOM 1540 O O . ARG A 1 188 ? 4.902 1.123 -10.719 1.00 95.31 188 ARG A O 1
ATOM 1547 N N . ARG A 1 189 ? 5.921 -0.783 -10.052 1.00 95.19 189 ARG A N 1
ATOM 1548 C CA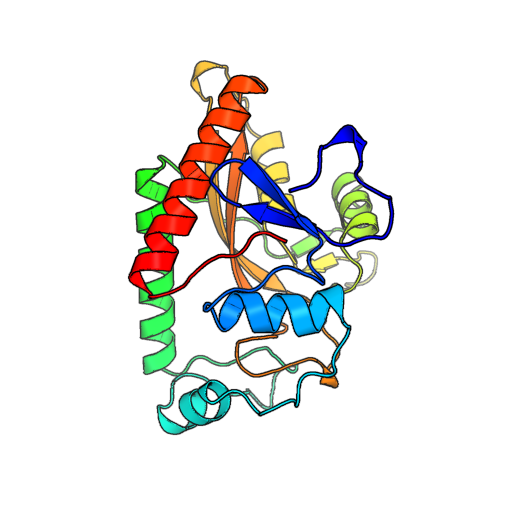 . ARG A 1 189 ? 4.753 -1.664 -9.951 1.00 95.19 189 ARG A CA 1
ATOM 1549 C C . ARG A 1 189 ? 4.737 -2.327 -8.577 1.00 95.19 189 ARG A C 1
ATOM 1551 O O . ARG A 1 189 ? 5.763 -2.850 -8.151 1.00 95.19 189 ARG A O 1
ATOM 1558 N N . PHE A 1 190 ? 3.597 -2.316 -7.900 1.00 94.44 190 PHE A N 1
ATOM 1559 C CA . PHE A 1 190 ? 3.418 -2.932 -6.585 1.00 94.44 190 PHE A CA 1
ATOM 1560 C C . PHE A 1 190 ? 1.965 -3.352 -6.377 1.00 94.44 190 PHE A C 1
ATOM 1562 O O . PHE A 1 190 ? 1.055 -2.756 -6.946 1.00 94.44 190 PHE A O 1
ATOM 1569 N N . TYR A 1 191 ? 1.744 -4.336 -5.510 1.00 93.81 191 TYR A N 1
ATOM 1570 C CA . TYR A 1 191 ? 0.410 -4.649 -5.006 1.00 93.81 191 TYR A CA 1
ATOM 1571 C C . TYR A 1 191 ? 0.147 -3.823 -3.754 1.00 93.81 191 TYR A C 1
ATOM 1573 O O . TYR A 1 191 ? 0.905 -3.891 -2.787 1.00 93.81 191 TYR A O 1
ATOM 1581 N N . MET A 1 192 ? -0.913 -3.025 -3.784 1.00 92.69 192 MET A N 1
ATOM 1582 C CA . MET A 1 192 ? -1.366 -2.248 -2.639 1.00 92.69 192 MET A CA 1
ATOM 1583 C C . MET A 1 192 ? -2.583 -2.936 -2.024 1.00 92.69 192 MET A C 1
ATOM 1585 O O . MET A 1 192 ? -3.594 -3.036 -2.713 1.00 92.69 192 MET A O 1
ATOM 1589 N N . PRO A 1 193 ? -2.519 -3.419 -0.772 1.00 93.50 193 PRO A N 1
ATOM 1590 C CA . PRO A 1 193 ? -3.721 -3.810 -0.048 1.00 93.50 193 PRO A CA 1
ATOM 1591 C C . PRO A 1 193 ? -4.530 -2.542 0.245 1.00 93.50 193 PRO A C 1
ATOM 1593 O O . PRO A 1 193 ? -4.127 -1.731 1.074 1.00 93.50 193 PRO A O 1
ATOM 1596 N N . ASP A 1 194 ? -5.627 -2.346 -0.480 1.00 93.94 194 ASP A N 1
ATOM 1597 C CA . ASP A 1 194 ? -6.422 -1.119 -0.445 1.00 93.94 194 ASP A CA 1
ATOM 1598 C C . ASP A 1 194 ? -7.865 -1.443 -0.041 1.00 93.94 194 ASP A C 1
ATOM 1600 O O . ASP A 1 194 ? -8.554 -2.210 -0.723 1.00 93.94 194 ASP A O 1
ATOM 1604 N N . MET A 1 195 ? -8.315 -0.880 1.082 1.00 94.75 195 MET A N 1
ATOM 1605 C CA . MET A 1 195 ? -9.652 -1.092 1.637 1.00 94.75 195 MET A CA 1
ATOM 1606 C C . MET A 1 195 ? -10.398 0.235 1.727 1.00 94.75 195 MET A C 1
ATOM 1608 O O . MET A 1 195 ? -9.909 1.174 2.350 1.00 94.75 195 MET A O 1
ATOM 1612 N N . HIS A 1 196 ? -11.602 0.292 1.163 1.00 95.31 196 HIS A N 1
ATOM 1613 C CA . HIS A 1 196 ? -12.506 1.425 1.329 1.00 95.31 196 HIS A CA 1
ATOM 1614 C C . HIS A 1 196 ? -13.704 1.000 2.171 1.00 95.31 196 HIS A C 1
ATOM 1616 O O . HIS A 1 196 ? -14.347 -0.016 1.896 1.00 95.31 196 HIS A O 1
ATOM 1622 N N . VAL A 1 197 ? -13.998 1.802 3.192 1.00 96.00 197 VAL A N 1
ATOM 1623 C CA . VAL A 1 197 ? -15.162 1.632 4.060 1.00 96.00 197 VAL A CA 1
ATOM 1624 C C . VAL A 1 197 ? -16.147 2.752 3.772 1.00 96.00 197 VAL A C 1
ATOM 1626 O O . VAL A 1 197 ? -15.791 3.929 3.803 1.00 96.00 197 VAL A O 1
ATOM 1629 N N . ILE A 1 198 ? -17.382 2.376 3.472 1.00 95.62 198 ILE A N 1
ATOM 1630 C CA . ILE A 1 198 ? -18.498 3.280 3.256 1.00 95.62 198 ILE A CA 1
ATOM 1631 C C . ILE A 1 198 ? -19.362 3.152 4.500 1.00 95.62 198 ILE A C 1
ATOM 1633 O O . ILE A 1 198 ? -19.951 2.102 4.744 1.00 95.62 198 ILE A O 1
ATOM 1637 N N . ALA A 1 199 ? -19.388 4.214 5.293 1.00 96.00 199 ALA A N 1
ATOM 1638 C CA . ALA A 1 199 ? -20.151 4.298 6.528 1.00 96.00 199 ALA A CA 1
ATOM 1639 C C . ALA A 1 199 ? -21.347 5.235 6.341 1.00 96.00 199 ALA A C 1
ATOM 1641 O O . ALA A 1 199 ? -21.307 6.143 5.505 1.00 96.00 199 ALA A O 1
ATOM 1642 N N . LYS A 1 200 ? -22.401 5.033 7.131 1.00 95.62 200 LYS A N 1
ATOM 1643 C CA . LYS A 1 200 ? -23.612 5.866 7.088 1.00 95.62 200 LYS A CA 1
ATOM 1644 C C . LYS A 1 200 ? -23.388 7.275 7.643 1.00 95.62 200 LYS A C 1
ATOM 1646 O O . LYS A 1 200 ? -23.997 8.232 7.177 1.00 95.62 200 LYS A O 1
ATOM 1651 N N . ASP A 1 201 ? -22.518 7.397 8.643 1.00 96.31 201 ASP A N 1
ATOM 1652 C CA . ASP A 1 201 ? -22.248 8.630 9.372 1.00 96.31 201 ASP A CA 1
ATOM 1653 C C . ASP A 1 201 ? -20.811 8.657 9.921 1.00 96.31 201 ASP A C 1
ATOM 1655 O O . ASP A 1 201 ? -20.044 7.696 9.807 1.00 96.31 201 ASP A O 1
ATOM 1659 N N . LEU A 1 202 ? -20.433 9.797 10.505 1.00 97.25 202 LEU A N 1
ATOM 1660 C CA . LEU A 1 202 ? -19.095 10.007 11.056 1.00 97.25 202 LEU A CA 1
ATOM 1661 C C . LEU A 1 202 ? -18.791 9.076 12.238 1.00 97.25 202 LEU A C 1
ATOM 1663 O O . LEU A 1 202 ? -17.650 8.651 12.390 1.00 97.25 202 LEU A O 1
ATOM 1667 N N . GLN A 1 203 ? -19.786 8.749 13.065 1.00 97.44 203 GLN A N 1
ATOM 1668 C CA . GLN A 1 203 ? -19.578 7.899 14.235 1.00 97.44 203 GLN A CA 1
ATOM 1669 C C . GLN A 1 203 ? -19.234 6.470 13.808 1.00 97.44 203 GLN A C 1
ATOM 1671 O O . GLN A 1 203 ? -18.294 5.874 14.335 1.00 97.44 203 GLN A O 1
ATOM 1676 N N . GLU A 1 204 ? -19.959 5.929 12.832 1.00 97.00 204 GLU A N 1
ATOM 1677 C CA . GLU A 1 204 ? -19.678 4.620 12.249 1.00 97.00 204 GLU A CA 1
ATOM 1678 C C . GLU A 1 204 ? -18.328 4.616 11.519 1.00 97.00 204 GLU A C 1
ATOM 1680 O O . GLU A 1 204 ? -17.535 3.696 11.714 1.00 97.00 204 GLU A O 1
ATOM 1685 N N . ALA A 1 205 ? -17.998 5.683 10.782 1.00 97.00 205 ALA A N 1
ATOM 1686 C CA . ALA A 1 205 ? -16.686 5.832 10.149 1.00 97.00 205 ALA A CA 1
ATOM 1687 C C . ALA A 1 205 ? -15.534 5.820 11.171 1.00 97.00 205 ALA A C 1
ATOM 1689 O O . ALA A 1 205 ? -14.517 5.164 10.947 1.00 97.00 205 ALA A O 1
ATOM 1690 N N . MET A 1 206 ? -15.688 6.513 12.304 1.00 97.31 206 MET A N 1
ATOM 1691 C CA . MET A 1 206 ? -14.691 6.524 13.380 1.00 97.31 206 MET A CA 1
ATOM 1692 C C . MET A 1 206 ? -14.536 5.148 14.034 1.00 97.31 206 MET A C 1
ATOM 1694 O O . MET A 1 206 ? -13.411 4.720 14.289 1.00 97.31 206 MET A O 1
ATOM 1698 N N . ASN A 1 207 ? -15.641 4.436 14.267 1.00 97.00 207 ASN A N 1
ATOM 1699 C CA . ASN A 1 207 ? -15.603 3.085 14.829 1.00 97.00 207 ASN A CA 1
ATOM 1700 C C . ASN A 1 207 ? -14.854 2.118 13.900 1.00 97.00 207 ASN A C 1
ATOM 1702 O O . ASN A 1 207 ? -13.981 1.376 14.353 1.00 97.00 207 ASN A O 1
ATOM 1706 N N . GLU A 1 208 ? -15.146 2.162 12.599 1.00 96.88 208 GLU A N 1
ATOM 1707 C CA . GLU A 1 208 ? -14.473 1.323 11.604 1.00 96.88 208 GLU A CA 1
ATOM 1708 C C . GLU A 1 208 ? -13.002 1.697 11.415 1.00 96.88 208 GLU A C 1
ATOM 1710 O O . GLU A 1 208 ? -12.155 0.815 11.273 1.00 96.88 208 GLU A O 1
ATOM 1715 N N . PHE A 1 209 ? -12.670 2.988 11.486 1.00 95.31 209 PHE A N 1
ATOM 1716 C CA . PHE A 1 209 ? -11.284 3.448 11.482 1.00 95.31 209 PHE A CA 1
ATOM 1717 C C . PHE A 1 209 ? -10.494 2.877 12.664 1.00 95.31 209 PHE A C 1
ATOM 1719 O O . PHE A 1 209 ? -9.410 2.335 12.459 1.00 95.31 209 PHE A O 1
ATOM 1726 N N . ILE A 1 210 ? -11.033 2.951 13.887 1.00 94.69 210 ILE A N 1
ATOM 1727 C CA . ILE A 1 210 ? -10.373 2.417 15.090 1.00 94.69 210 ILE A CA 1
ATOM 1728 C C . ILE A 1 210 ? -10.198 0.899 14.978 1.00 94.69 210 ILE A C 1
ATOM 1730 O O . ILE A 1 210 ? -9.123 0.382 15.280 1.00 94.69 210 ILE A O 1
ATOM 1734 N N . ASN A 1 211 ? -11.224 0.184 14.511 1.00 95.38 211 ASN A N 1
ATOM 1735 C CA . ASN A 1 211 ? -11.159 -1.263 14.318 1.00 95.38 211 ASN A CA 1
ATOM 1736 C C . ASN A 1 211 ? -10.066 -1.652 13.307 1.00 95.38 211 ASN A C 1
ATOM 1738 O O . ASN A 1 211 ? -9.190 -2.465 13.607 1.00 95.38 211 ASN A O 1
ATOM 1742 N N . LEU A 1 212 ? -10.057 -1.009 12.134 1.00 94.25 212 LEU A N 1
ATOM 1743 C CA . LEU A 1 212 ? -9.027 -1.214 11.117 1.00 94.25 212 LEU A CA 1
ATOM 1744 C C . LEU A 1 212 ? -7.629 -0.872 11.644 1.00 94.25 212 LEU A C 1
ATOM 1746 O O . LEU A 1 212 ? -6.686 -1.628 11.414 1.00 94.25 212 LEU A O 1
ATOM 1750 N N . TYR A 1 213 ? -7.489 0.248 12.353 1.00 92.44 213 TYR A N 1
ATOM 1751 C CA . TYR A 1 213 ? -6.226 0.669 12.947 1.00 92.44 213 TYR A CA 1
ATOM 1752 C C . TYR A 1 213 ? -5.689 -0.389 13.914 1.00 92.44 213 TYR A C 1
ATOM 1754 O O . TYR A 1 213 ? -4.540 -0.806 13.779 1.00 92.44 213 TYR A O 1
ATOM 1762 N N . ASN A 1 214 ? -6.524 -0.889 14.828 1.00 93.00 214 ASN A N 1
ATOM 1763 C CA . ASN A 1 214 ? -6.129 -1.932 15.774 1.00 93.00 214 ASN A CA 1
ATOM 1764 C C . ASN A 1 214 ? -5.659 -3.196 15.051 1.00 93.00 214 ASN A C 1
ATOM 1766 O O . ASN A 1 214 ? -4.591 -3.711 15.373 1.00 93.00 214 ASN A O 1
ATOM 1770 N N . VAL A 1 215 ? -6.379 -3.633 14.013 1.00 94.12 215 VAL A N 1
ATOM 1771 C CA . VAL A 1 215 ? -5.942 -4.767 13.188 1.00 94.12 215 VAL A CA 1
ATOM 1772 C C . VAL A 1 215 ? -4.586 -4.489 12.540 1.00 94.12 215 VAL A C 1
ATOM 1774 O O . VAL A 1 215 ? -3.702 -5.335 12.617 1.00 94.12 215 VAL A O 1
ATOM 1777 N N . ILE A 1 216 ? -4.359 -3.312 11.953 1.00 91.50 216 ILE A N 1
ATOM 1778 C CA . ILE A 1 216 ? -3.058 -2.965 11.350 1.00 91.50 216 ILE A CA 1
ATOM 1779 C C . ILE A 1 216 ? -1.924 -3.056 12.383 1.00 91.50 216 ILE A C 1
ATOM 1781 O O . ILE A 1 216 ? -0.866 -3.615 12.082 1.00 91.50 216 ILE A O 1
ATOM 1785 N N . ILE A 1 217 ? -2.140 -2.536 13.594 1.00 91.81 217 ILE A N 1
ATOM 1786 C CA . ILE A 1 217 ? -1.150 -2.576 14.677 1.00 91.81 217 ILE A CA 1
ATOM 1787 C C . ILE A 1 217 ? -0.890 -4.015 15.137 1.00 91.81 217 ILE A C 1
ATOM 1789 O O . ILE A 1 217 ? 0.269 -4.418 15.248 1.00 91.81 217 ILE A O 1
ATOM 1793 N N . GLU A 1 218 ? -1.938 -4.807 15.357 1.00 93.62 218 GLU A N 1
ATOM 1794 C CA . GLU A 1 218 ? -1.832 -6.215 15.751 1.00 93.62 218 GLU A CA 1
ATOM 1795 C C . GLU A 1 218 ? -1.112 -7.054 14.693 1.00 93.62 218 GLU A C 1
ATOM 1797 O O . GLU A 1 218 ? -0.227 -7.848 15.020 1.00 93.62 218 GLU A O 1
ATOM 1802 N N . GLU A 1 219 ? -1.457 -6.877 13.416 1.00 94.06 219 GLU A N 1
ATOM 1803 C CA . GLU A 1 219 ? -0.796 -7.575 12.318 1.00 94.06 219 GLU A CA 1
ATOM 1804 C C . GLU A 1 219 ? 0.673 -7.163 12.206 1.00 94.06 219 GLU A C 1
ATOM 1806 O O . GLU A 1 219 ? 1.537 -8.033 12.100 1.00 94.06 219 GLU A O 1
ATOM 1811 N N . GLY A 1 220 ? 0.986 -5.868 12.308 1.00 92.19 220 GLY A N 1
ATOM 1812 C CA . GLY A 1 220 ? 2.366 -5.378 12.332 1.00 92.19 220 GLY A CA 1
ATOM 1813 C C . GLY A 1 220 ? 3.184 -5.980 13.480 1.00 92.19 220 GLY A C 1
ATOM 1814 O O . GLY A 1 220 ? 4.313 -6.432 13.268 1.00 92.19 220 GLY A O 1
ATOM 1815 N N . ALA A 1 221 ? 2.600 -6.076 14.676 1.00 92.31 221 ALA A N 1
ATOM 1816 C CA . ALA A 1 221 ? 3.256 -6.646 15.849 1.00 92.31 221 ALA A CA 1
ATOM 1817 C C . ALA A 1 221 ? 3.635 -8.128 15.664 1.00 92.31 221 ALA A C 1
ATOM 1819 O O . ALA A 1 221 ? 4.699 -8.543 16.129 1.00 92.31 221 ALA A O 1
ATOM 1820 N N . LYS A 1 222 ? 2.843 -8.919 14.922 1.00 93.88 222 LYS A N 1
ATOM 1821 C CA . LYS A 1 222 ? 3.182 -10.322 14.586 1.00 93.88 222 LYS A CA 1
ATOM 1822 C C . LYS A 1 222 ? 4.460 -10.444 13.753 1.00 93.88 222 LYS A C 1
ATOM 1824 O O . LYS A 1 222 ? 5.154 -11.453 13.849 1.00 93.88 222 LYS A O 1
ATOM 1829 N N . PHE A 1 223 ? 4.795 -9.416 12.972 1.00 90.31 223 PHE A N 1
ATOM 1830 C CA . PHE A 1 223 ? 6.049 -9.325 12.215 1.00 90.31 223 PHE A CA 1
ATOM 1831 C C . PHE A 1 223 ? 7.175 -8.626 12.993 1.00 90.31 223 PHE A C 1
ATOM 1833 O O . PHE A 1 223 ? 8.242 -8.362 12.435 1.00 90.31 223 PHE A O 1
ATOM 1840 N N . GLY A 1 224 ? 6.959 -8.323 14.277 1.00 90.25 224 GLY A N 1
ATOM 1841 C CA . GLY A 1 224 ? 7.905 -7.593 15.118 1.00 90.25 224 GLY A CA 1
ATOM 1842 C C . GLY A 1 224 ? 8.027 -6.113 14.753 1.00 90.25 224 GLY A C 1
ATOM 1843 O O . GLY A 1 224 ? 9.027 -5.483 15.096 1.00 90.25 224 GLY A O 1
ATOM 1844 N N . TRP A 1 225 ? 7.055 -5.552 14.028 1.00 87.56 225 TRP A N 1
ATOM 1845 C CA . TRP A 1 225 ? 7.058 -4.136 13.676 1.00 87.56 225 TRP A CA 1
ATOM 1846 C C . TRP A 1 225 ? 6.487 -3.297 14.811 1.00 87.56 225 TRP A C 1
ATOM 1848 O O . TRP A 1 225 ? 5.475 -3.643 15.418 1.00 87.56 225 TRP A O 1
ATOM 1858 N N . LYS A 1 226 ? 7.124 -2.151 15.050 1.00 83.75 226 LYS A N 1
ATOM 1859 C CA . LYS A 1 226 ? 6.569 -1.068 15.856 1.00 83.75 226 LYS A CA 1
ATOM 1860 C C . LYS A 1 226 ? 6.176 0.067 14.925 1.00 83.75 226 LYS A C 1
ATOM 1862 O O . LYS A 1 226 ? 7.000 0.540 14.143 1.00 83.75 226 LYS A O 1
ATOM 1867 N N . TYR A 1 227 ? 4.910 0.456 14.982 1.00 80.69 227 TYR A N 1
ATOM 1868 C CA . TYR A 1 227 ? 4.379 1.544 14.176 1.00 80.69 227 TYR A CA 1
ATOM 1869 C C . TYR A 1 227 ? 4.467 2.862 14.947 1.00 80.69 227 TYR A C 1
ATOM 1871 O O . TYR A 1 227 ? 4.102 2.918 16.120 1.00 80.69 227 TYR A O 1
ATOM 1879 N N . TYR A 1 228 ? 4.917 3.916 14.270 1.00 79.75 228 TYR A N 1
ATOM 1880 C CA . TYR A 1 228 ? 4.895 5.287 14.773 1.00 79.75 228 TYR A CA 1
ATOM 1881 C C . TYR A 1 228 ? 4.092 6.113 13.773 1.00 79.75 228 TYR A C 1
ATOM 1883 O O . TYR A 1 228 ? 4.461 6.178 12.598 1.00 79.75 228 TYR A O 1
ATOM 1891 N N . SER A 1 229 ? 2.984 6.701 14.225 1.00 76.62 229 SER A N 1
ATOM 1892 C CA . SER A 1 229 ? 2.233 7.650 13.403 1.00 76.62 229 SER A CA 1
ATOM 1893 C C . SER A 1 229 ? 3.022 8.953 13.308 1.00 76.62 229 SER A C 1
ATOM 1895 O O . SER A 1 229 ? 3.517 9.442 14.324 1.00 76.62 229 SER A O 1
ATOM 1897 N N . LEU A 1 230 ? 3.141 9.484 12.091 1.00 64.94 230 LEU A N 1
ATOM 1898 C CA . LEU A 1 230 ? 3.691 10.812 11.801 1.00 64.94 230 LEU A CA 1
ATOM 1899 C C . LEU A 1 230 ? 2.581 11.857 11.714 1.00 64.94 230 LEU A C 1
ATOM 1901 O O . LEU A 1 230 ? 1.462 11.471 11.303 1.00 64.94 230 LEU A O 1
#

Solvent-accessible surface area (backbone atoms only — not comparable to full-atom values): 13637 Å² total; per-residue (Å²): 123,54,57,83,88,69,66,57,91,94,65,58,68,42,74,45,96,89,72,50,32,33,55,44,91,76,62,82,70,91,48,64,70,59,50,52,47,39,41,41,74,72,66,60,47,81,74,82,84,65,82,60,67,63,53,60,45,27,56,76,69,48,22,37,46,82,44,92,93,53,63,80,39,45,66,43,60,31,78,63,27,39,53,51,49,51,53,49,52,54,47,53,52,57,55,42,45,76,71,67,33,43,81,56,87,61,74,54,64,46,53,51,82,40,65,73,53,35,53,52,39,70,78,71,40,91,39,56,43,72,49,70,64,91,94,46,49,29,30,44,33,68,60,52,62,68,35,53,54,58,49,54,74,75,51,90,81,55,78,8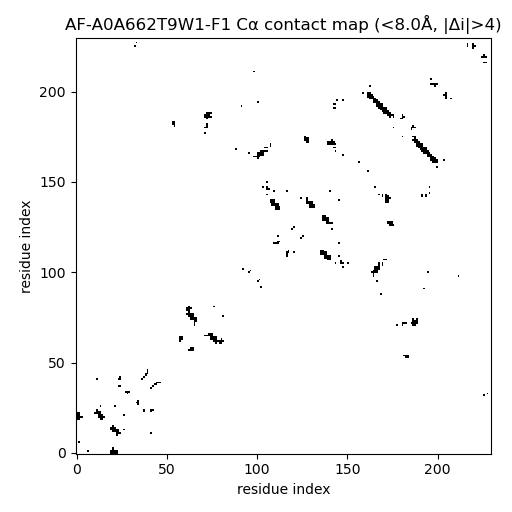7,57,49,72,35,33,41,30,27,74,30,72,23,29,37,54,64,58,80,89,65,52,44,65,86,85,31,46,25,48,48,72,42,84,41,74,52,74,48,48,90,47,70,68,54,43,50,53,52,49,52,52,51,48,50,50,53,52,55,56,36,43,78,74,72,46,83,87,76,90,128

Radius of gyration: 20.99 Å; Cα contacts (8 Å, |Δi|>4): 286; chains: 1; bounding box: 53×46×60 Å

Nearest PDB structures (foldseek):
  8wih-assembly1_B  TM=9.338E-01  e=1.830E-11  Escherichia coli
  7wm7-assembly1_B  TM=8.957E-01  e=4.953E-12  Salmonella enterica subsp. enterica serovar Cubana str. 76814
  8h99-assembly1_B  TM=9.329E-01  e=3.205E-11  Escherichia coli
  6vu9-assembly1_A  TM=8.358E-01  e=1.616E-11  Stenotrophomonas maltophilia K279a
  7l3o-assembly1_D  TM=8.882E-01  e=7.199E-11  Cryptosporidium parvum Iowa II

Secondary structure (DSSP, 8-state):
---GGGPPTT--EEE-TTS-EEETTT---S-HHHHHHHHHHTS-PPP--PPPHHHHHHHHTTSEEE-TTS-TT-EEEPHHHHHHHHHHHHHHHHHHHTTTPEE----SEEETTSHHHHHHHHHH-TT--EE--TT--EEE-SSSHHHHHHHHTTSPPPGGGPSEEEEEEEEEE----GGG-BTTTB-SEEEEEEEEEE-SSHHHHHHHHHHHHHHHHHHHHHTT------